Protein AF-A0A293MII8-F1 (afdb_monomer_lite)

pLDDT: mean 80.22, std 20.81, range [30.91, 98.69]

Organism: Ornithodoros erraticus (NCBI:txid265619)

Radius of gyration: 125.98 Å; chains: 1; bounding box: 204×87×366 Å

Secondary structure (DSSP, 8-state):
---------------PPP--PPPPPP-S-----------------------HHHHHHHHHHHTTTSSS-HHHHHHHHHHHHHHHHHHHHHHHHHHHHHHHHHHHHHHHHHHHHHHHHHHHHHHHHHHHHHHHHHHHHHHHHHHHHHHHHHHHHHHHHHHHHHHHHHHHHHHHHHHHHHHHHHHHHHHHHHHHHHHHHHHHHHHHHHHHHHHHHHHHHHHHHHHHHHHHHHHHHHHHHHHHHHHHHHHHHHHHHHHHHHHHHHHHHHHHHHHHHHHHHHHHHHHHHHHHHHHHHHHHHHHHHHHHHHHHHHHHHHHHHHHHHHHHHHHHHHHIIIIIHHHHHHHHHHHHHHHHTTS--

Sequence (357 aa):
MASEPHADPTGAPTGVPAGRPPLRTAGDALLENTFYPLQKGTYITPNYNLSAHSKRLVRQAQDPILSSSPATVHLIYESRIEELEEELEAERQARAKAEKQRADLAREIEELSERLEESGGATSAQELAKLRRDLEESNLHHEQALSLLRKKHNDTVAELSDQLDQLNKHKAKVDKERATAVAEVSDLQSLLDHANKSQANADKQCKQLEVQLADTQFKLDEANRTLNDFDAGKKKLAVENGELQRQLEEAESQVAQLNKIMASLATQLEEAKRVADEEARERAALLGKYRNLEHDLDNLRESVEEEQEAKADFQRQLSKANAEATLWRTKYESECLARLEELEEAKRKLHAKLQEA

Foldseek 3Di:
DDDDDDDDDDDDDDDDDDDDDDDDDDDDDDDDDDDDDDDDDDDDDDDDDDDPVNVVVVVVVCVVVVPDDPVVVVVVVVVVVVVVVVVVVVVVVVVVVVVVVVVVVVVVVVVVVVVVCVVVVVVVVVVVVVVVVVVVVVVVVVVVVVVVVVVVVVVVVVVVVVVVVVVVVVVVVVVVVVVVVVVVVVVVVVVVVVVVVVVVVVVVVVVVVVVVVVVVVVVVVVVVVVVVVVVVVVVVVVVVVVVVVVVVVVVVVVVVVVVVVVVVVVVVVVVVVVVVVVVVVVVVVVVVVVVVVVVVVVVVVVVVVVVVVVVVVVVVVVVVVVVVVVVVVVCCVPVVVVVVVVVVVVVVVVVVVVVVD

InterPro domains:
  IPR002928 Myosin tail [PF01576] (78-355)

Structure (mmCIF, N/CA/C/O backbone):
data_AF-A0A293MII8-F1
#
_entry.id   AF-A0A293MII8-F1
#
loop_
_atom_site.group_PDB
_atom_site.id
_atom_site.type_symbol
_atom_site.label_atom_id
_atom_site.label_alt_id
_atom_site.label_comp_id
_atom_site.label_asym_id
_atom_site.label_entity_id
_atom_site.label_seq_id
_atom_site.pdbx_PDB_ins_code
_atom_site.Cartn_x
_atom_site.Cartn_y
_atom_site.Cartn_z
_atom_site.occupancy
_atom_site.B_iso_or_equiv
_atom_site.auth_seq_id
_atom_site.auth_comp_id
_atom_site.auth_asym_id
_atom_site.auth_atom_id
_atom_site.pdbx_PDB_model_num
ATOM 1 N N . MET A 1 1 ? -52.714 -49.306 44.748 1.00 39.53 1 MET A N 1
ATOM 2 C CA . MET A 1 1 ? -51.845 -50.372 45.293 1.00 39.53 1 MET A CA 1
ATOM 3 C C . MET A 1 1 ? -50.739 -49.668 46.055 1.00 39.53 1 MET A C 1
ATOM 5 O O . MET A 1 1 ? -50.055 -48.880 45.430 1.00 39.53 1 MET A O 1
ATOM 9 N N . ALA A 1 2 ? -50.535 -49.792 47.355 1.00 42.75 2 ALA A N 1
ATOM 10 C CA . ALA A 1 2 ? -51.114 -50.604 48.420 1.00 42.75 2 ALA A CA 1
ATOM 11 C C . ALA A 1 2 ? -50.761 -49.825 49.717 1.00 42.75 2 ALA A C 1
ATOM 13 O O . ALA A 1 2 ? -49.652 -49.314 49.816 1.00 42.75 2 ALA A O 1
ATOM 14 N N . SER A 1 3 ? -51.742 -49.460 50.541 1.00 41.97 3 SER A N 1
ATOM 15 C CA . SER A 1 3 ? -52.059 -50.135 51.815 1.00 41.97 3 SER A CA 1
ATOM 16 C C . SER A 1 3 ? -51.386 -49.488 53.040 1.00 41.97 3 SER A C 1
ATOM 18 O O . SER A 1 3 ? -50.220 -49.717 53.331 1.00 41.97 3 SER A O 1
ATOM 20 N N . GLU A 1 4 ? -52.190 -48.698 53.754 1.00 41.19 4 GLU A N 1
ATOM 21 C CA . GLU A 1 4 ? -52.242 -48.554 55.226 1.00 41.19 4 GLU A CA 1
ATOM 22 C C . GLU A 1 4 ? -52.379 -49.925 55.954 1.00 41.19 4 GLU A C 1
ATOM 24 O O . GLU A 1 4 ? -52.622 -50.918 55.255 1.00 41.19 4 GLU A O 1
ATOM 29 N N . PRO A 1 5 ? -52.446 -50.041 57.311 1.00 64.06 5 PRO A N 1
ATOM 30 C CA . PRO A 1 5 ? -52.010 -49.202 58.459 1.00 64.06 5 PRO A CA 1
ATOM 31 C C . PRO A 1 5 ? -51.418 -50.065 59.637 1.00 64.06 5 PRO A C 1
ATOM 33 O O . PRO A 1 5 ? -50.984 -51.187 59.405 1.00 64.06 5 PRO A O 1
ATOM 36 N N . HIS A 1 6 ? -51.494 -49.562 60.891 1.00 39.28 6 HIS A N 1
ATOM 37 C CA . HIS A 1 6 ? -51.186 -50.135 62.237 1.00 39.28 6 HIS A CA 1
ATOM 38 C C . HIS A 1 6 ? -49.782 -49.831 62.813 1.00 39.28 6 HIS A C 1
ATOM 40 O O . HIS A 1 6 ? -48.791 -49.988 62.119 1.00 39.28 6 HIS A O 1
ATOM 46 N N . ALA A 1 7 ? -49.589 -49.406 64.073 1.00 38.88 7 ALA A N 1
ATOM 47 C CA . ALA A 1 7 ? -50.437 -49.403 65.271 1.00 38.88 7 ALA A CA 1
ATOM 48 C C . ALA A 1 7 ? -50.014 -48.307 66.290 1.00 38.88 7 ALA A C 1
ATOM 50 O O . ALA A 1 7 ? -48.843 -47.948 66.375 1.00 38.88 7 ALA A O 1
ATOM 51 N N . ASP A 1 8 ? -50.993 -47.834 67.066 1.00 43.91 8 ASP A N 1
ATOM 52 C CA . ASP A 1 8 ? -50.898 -47.141 68.375 1.00 43.91 8 ASP A CA 1
ATOM 53 C C . ASP A 1 8 ? -50.535 -48.169 69.492 1.00 43.91 8 ASP A C 1
ATOM 55 O O . ASP A 1 8 ? -50.506 -49.363 69.174 1.00 43.91 8 ASP A O 1
ATOM 59 N N . PRO A 1 9 ? -50.436 -47.863 70.812 1.00 58.56 9 PRO A N 1
ATOM 60 C CA . PRO A 1 9 ? -50.243 -46.608 71.561 1.00 58.56 9 PRO A CA 1
ATOM 61 C C . PRO A 1 9 ? -49.199 -46.777 72.714 1.00 58.56 9 PRO A C 1
ATOM 63 O O . PRO A 1 9 ? -48.515 -47.793 72.805 1.00 58.56 9 PRO A O 1
ATOM 66 N N . THR A 1 10 ? -49.155 -45.824 73.659 1.00 39.22 10 THR A N 1
ATOM 67 C CA . THR A 1 10 ? -48.740 -45.904 75.092 1.00 39.22 10 THR A CA 1
ATOM 68 C C . THR A 1 10 ? -47.585 -44.987 75.517 1.00 39.22 10 THR A C 1
ATOM 70 O O . THR A 1 10 ? -46.465 -45.059 75.030 1.00 39.22 10 THR A O 1
ATOM 73 N N . GLY A 1 11 ? -47.877 -44.130 76.500 1.00 38.06 11 GLY A N 1
ATOM 74 C CA . GLY A 1 11 ? -46.910 -43.255 77.163 1.00 38.06 11 GLY A CA 1
ATOM 75 C C . GLY A 1 11 ? -47.612 -42.247 78.069 1.00 38.06 11 GLY A C 1
ATOM 76 O O . GLY A 1 11 ? -47.799 -41.096 77.696 1.00 38.06 11 GLY A O 1
ATOM 77 N N . ALA A 1 12 ? -48.078 -42.724 79.223 1.00 45.62 12 ALA A N 1
ATOM 78 C CA . ALA A 1 12 ? -48.838 -41.971 80.216 1.00 45.62 12 ALA A CA 1
ATOM 79 C C . ALA A 1 12 ? -48.069 -40.765 80.812 1.00 45.62 12 ALA A C 1
ATOM 81 O O . ALA A 1 12 ? -46.838 -40.781 80.861 1.00 45.62 12 ALA A O 1
ATOM 82 N N . PRO A 1 13 ? -48.789 -39.752 81.335 1.00 51.28 13 PRO A N 1
ATOM 83 C CA . PRO A 1 13 ? -48.214 -38.588 82.000 1.00 51.28 13 PRO A CA 1
ATOM 84 C C . PRO A 1 13 ? -48.068 -38.828 83.513 1.00 51.28 13 PRO A C 1
ATOM 86 O O . PRO A 1 13 ? -48.990 -39.318 84.163 1.00 51.28 13 PRO A O 1
ATOM 89 N N . THR A 1 14 ? -46.946 -38.422 84.112 1.00 45.28 14 THR A N 1
ATOM 90 C CA . THR A 1 14 ? -46.795 -38.354 85.579 1.00 45.28 14 THR A CA 1
ATOM 91 C C . THR A 1 14 ? -46.004 -37.114 85.979 1.00 45.28 14 THR A C 1
ATOM 93 O O . THR A 1 14 ? -44.821 -37.002 85.671 1.00 45.28 14 THR A O 1
ATOM 96 N N . GLY A 1 15 ? -46.658 -36.191 86.685 1.00 40.84 15 GLY A N 1
ATOM 97 C CA . GLY A 1 15 ? -46.050 -34.971 87.216 1.00 40.84 15 GLY A CA 1
ATOM 98 C C . GLY A 1 15 ? -47.036 -34.203 88.094 1.00 40.84 15 GLY A C 1
ATOM 99 O O . GLY A 1 15 ? -47.774 -33.349 87.621 1.00 40.84 15 GLY A O 1
ATOM 100 N N . VAL A 1 16 ? -47.072 -34.583 89.367 1.00 51.94 16 VAL A N 1
ATOM 101 C CA . VAL A 1 16 ? -47.916 -34.085 90.465 1.00 51.94 16 VAL A CA 1
ATOM 102 C C . VAL A 1 16 ? -47.703 -32.583 90.739 1.00 51.94 16 VAL A C 1
ATOM 104 O O . VAL A 1 16 ? -46.548 -32.173 90.853 1.00 51.94 16 VAL A O 1
ATOM 107 N N . PRO A 1 17 ? -48.755 -31.770 90.977 1.00 46.28 17 PRO A N 1
ATOM 108 C CA . PRO A 1 17 ? -48.631 -30.534 91.738 1.00 46.28 17 PRO A CA 1
ATOM 109 C C . PRO A 1 17 ? -48.974 -30.768 93.218 1.00 46.28 17 PRO A C 1
ATOM 111 O O . PRO A 1 17 ? -49.930 -31.458 93.575 1.00 46.28 17 PRO A O 1
ATOM 114 N N . ALA A 1 18 ? -48.154 -30.180 94.082 1.00 44.97 18 ALA A N 1
ATOM 115 C CA . ALA A 1 18 ? -48.237 -30.267 95.529 1.00 44.97 18 ALA A CA 1
ATOM 116 C C . ALA A 1 18 ? -49.416 -29.464 96.120 1.00 44.97 18 ALA A C 1
ATOM 118 O O . ALA A 1 18 ? -49.636 -28.308 95.774 1.00 44.97 18 ALA A O 1
ATOM 119 N N . GLY A 1 19 ? -50.115 -30.096 97.068 1.00 40.00 19 GLY A N 1
ATOM 120 C CA . GLY A 1 19 ? -50.572 -29.521 98.341 1.00 40.00 19 GLY A CA 1
ATOM 121 C C . GLY A 1 19 ? -51.430 -28.249 98.343 1.00 40.00 19 GLY A C 1
ATOM 122 O O . GLY A 1 19 ? -50.911 -27.147 98.492 1.00 40.00 19 GLY A O 1
ATOM 123 N N . ARG A 1 20 ? -52.758 -28.421 98.408 1.00 48.62 20 ARG A N 1
ATOM 124 C CA . ARG A 1 20 ? -53.664 -27.508 99.134 1.00 48.62 20 ARG A CA 1
ATOM 125 C C . ARG A 1 20 ? -54.343 -28.269 100.282 1.00 48.62 20 ARG A C 1
ATOM 127 O O . ARG A 1 20 ? -54.797 -29.387 100.045 1.00 48.62 20 ARG A O 1
ATOM 134 N N . PRO A 1 21 ? -54.447 -27.698 101.496 1.00 53.12 21 PRO A N 1
ATOM 135 C CA . PRO A 1 21 ? -55.249 -28.273 102.572 1.00 53.12 21 PRO A CA 1
ATOM 136 C C . PRO A 1 21 ? -56.749 -27.964 102.376 1.00 53.12 21 PRO A C 1
ATOM 138 O O . PRO A 1 21 ? -57.091 -27.026 101.649 1.00 53.12 21 PRO A O 1
ATOM 141 N N . PRO A 1 22 ? -57.655 -28.754 102.984 1.00 51.25 22 PRO A N 1
ATOM 142 C CA . PRO A 1 22 ? -59.070 -28.733 102.644 1.00 51.25 22 PRO A CA 1
ATOM 143 C C . PRO A 1 22 ? -59.838 -27.624 103.368 1.00 51.25 22 PRO A C 1
ATOM 145 O O . PRO A 1 22 ? -59.615 -27.333 104.543 1.00 51.25 22 PRO A O 1
ATOM 148 N N . LEU A 1 23 ? -60.819 -27.076 102.654 1.00 44.50 23 LEU A N 1
ATOM 149 C CA . LEU A 1 23 ? -61.959 -26.361 103.217 1.00 44.50 23 LEU A CA 1
ATOM 150 C C . LEU A 1 23 ? -62.829 -27.364 103.991 1.00 44.50 23 LEU A C 1
ATOM 152 O O . LEU A 1 23 ? -63.338 -28.320 103.409 1.00 44.50 23 LEU A O 1
ATOM 156 N N . ARG A 1 24 ? -63.016 -27.140 105.295 1.00 42.00 24 ARG A N 1
ATOM 157 C CA . ARG A 1 24 ? -64.147 -27.693 106.051 1.00 42.00 24 ARG A CA 1
ATOM 158 C C . ARG A 1 24 ? -65.266 -26.656 106.044 1.00 42.00 24 ARG A C 1
ATOM 160 O O . ARG A 1 24 ? -65.078 -25.540 106.517 1.00 42.00 24 ARG A O 1
ATOM 167 N N . THR A 1 25 ? -66.410 -27.034 105.491 1.00 40.62 25 THR A N 1
ATOM 168 C CA . THR A 1 25 ? -67.673 -26.300 105.582 1.00 40.62 25 THR A CA 1
ATOM 169 C C . THR A 1 25 ? -68.342 -26.547 106.931 1.00 40.62 25 THR A C 1
ATOM 171 O O . THR A 1 25 ? -68.252 -27.636 107.494 1.00 40.62 25 THR A O 1
ATOM 174 N N . ALA A 1 26 ? -68.997 -25.504 107.434 1.00 42.44 26 ALA A N 1
ATOM 175 C CA . ALA A 1 26 ? -69.793 -25.490 108.650 1.00 42.44 26 ALA A CA 1
ATOM 176 C C . ALA A 1 26 ? -71.100 -26.283 108.488 1.00 42.44 26 ALA A C 1
ATOM 178 O O . ALA A 1 26 ? -71.759 -26.176 107.456 1.00 42.44 26 ALA A O 1
ATOM 179 N N . GLY A 1 27 ? -71.483 -27.018 109.531 1.00 42.19 27 GLY A N 1
ATOM 180 C CA . GLY A 1 27 ? -72.771 -27.702 109.633 1.00 42.19 27 GLY A CA 1
ATOM 181 C C . GLY A 1 27 ? -72.634 -28.997 110.421 1.00 42.19 27 GLY A C 1
ATOM 182 O O . GLY A 1 27 ? -72.269 -30.000 109.827 1.00 42.19 27 GLY A O 1
ATOM 183 N N . ASP A 1 28 ? -72.824 -28.904 111.743 1.00 38.50 28 ASP A N 1
ATOM 184 C CA . ASP A 1 28 ? -73.230 -29.964 112.694 1.00 38.50 28 ASP A CA 1
ATOM 185 C C . ASP A 1 28 ? -72.516 -29.794 114.042 1.00 38.50 28 ASP A C 1
ATOM 187 O O . ASP A 1 28 ? -71.479 -30.402 114.288 1.00 38.50 28 ASP A O 1
ATOM 191 N N . ALA A 1 29 ? -73.058 -28.916 114.896 1.00 39.19 29 ALA A N 1
ATOM 192 C CA . ALA A 1 29 ? -73.034 -29.031 116.365 1.00 39.19 29 ALA A CA 1
ATOM 193 C C . ALA A 1 29 ? -73.655 -27.777 117.013 1.00 39.19 29 ALA A C 1
ATOM 195 O O . ALA A 1 29 ? -73.007 -27.031 117.743 1.00 39.19 29 ALA A O 1
ATOM 196 N N . LEU A 1 30 ? -74.933 -27.530 116.741 1.00 38.50 30 LEU A N 1
ATOM 197 C CA . LEU A 1 30 ? -75.812 -26.837 117.679 1.00 38.50 30 LEU A CA 1
ATOM 198 C C . LEU A 1 30 ? -77.035 -27.733 117.831 1.00 38.50 30 LEU A C 1
ATOM 200 O O . LEU A 1 30 ? -77.699 -27.973 116.827 1.00 38.50 30 LEU A O 1
ATOM 204 N N . LEU A 1 31 ? -77.265 -28.213 119.060 1.00 38.34 31 LEU A N 1
ATOM 205 C CA . LEU A 1 31 ? -78.519 -28.696 119.672 1.00 38.34 31 LEU A CA 1
ATOM 206 C C . LEU A 1 31 ? -78.285 -29.947 120.536 1.00 38.34 31 LEU A C 1
ATOM 208 O O . LEU A 1 31 ? -78.501 -31.064 120.091 1.00 38.34 31 LEU A O 1
ATOM 212 N N . GLU A 1 32 ? -77.923 -29.735 121.801 1.00 37.44 32 GLU A N 1
ATOM 213 C CA . GLU A 1 32 ? -78.430 -30.527 122.934 1.00 37.44 32 GLU A CA 1
ATOM 214 C C . GLU A 1 32 ? -78.330 -29.629 124.184 1.00 37.44 32 GLU A C 1
ATOM 216 O O . GLU A 1 32 ? -77.248 -29.257 124.626 1.00 37.44 32 GLU A O 1
ATOM 221 N N . ASN A 1 33 ? -79.423 -28.947 124.535 1.00 34.72 33 ASN A N 1
ATOM 222 C CA 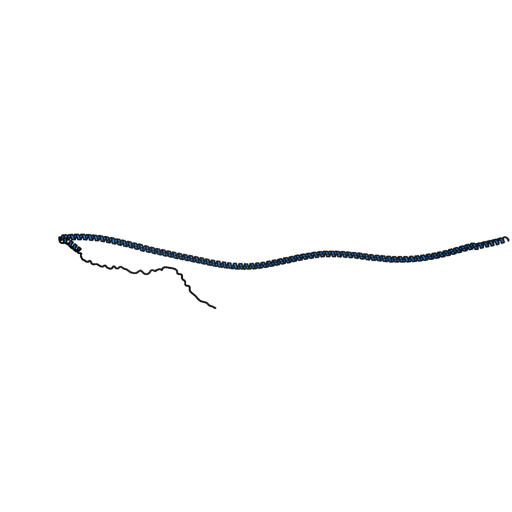. ASN A 1 33 ? -80.348 -29.354 125.601 1.00 34.72 33 ASN A CA 1
ATOM 223 C C . ASN A 1 33 ? -79.669 -29.426 126.986 1.00 34.72 33 ASN A C 1
ATOM 225 O O . ASN A 1 33 ? -78.937 -30.353 127.296 1.00 34.72 33 ASN A O 1
ATOM 229 N N . THR A 1 34 ? -79.779 -28.363 127.790 1.00 33.25 34 THR A N 1
ATOM 230 C CA . THR A 1 34 ? -80.829 -28.123 128.811 1.00 33.25 34 THR A CA 1
ATOM 231 C C . THR A 1 34 ? -80.540 -28.748 130.181 1.00 33.25 34 THR A C 1
ATOM 233 O O . THR A 1 34 ? -80.482 -29.960 130.322 1.00 33.25 34 THR A O 1
ATOM 236 N N . PHE A 1 35 ? -80.584 -27.873 131.192 1.00 30.91 35 PHE A N 1
ATOM 237 C CA . PHE A 1 35 ? -81.174 -28.100 132.518 1.00 30.91 35 PHE A CA 1
ATOM 238 C C . PHE A 1 35 ? -80.401 -28.921 133.570 1.00 30.91 35 PHE A C 1
ATOM 240 O O . PHE A 1 35 ? -80.201 -30.126 133.468 1.00 30.91 35 PHE A O 1
ATOM 247 N N . TYR A 1 36 ? -80.095 -28.238 134.679 1.00 40.97 36 TYR A N 1
ATOM 248 C CA . TYR A 1 36 ? -79.826 -28.822 135.995 1.00 40.97 36 TYR A CA 1
ATOM 249 C C . TYR A 1 36 ? -80.985 -29.715 136.476 1.00 40.97 36 TYR A C 1
ATOM 251 O O . TYR A 1 36 ? -82.149 -29.344 136.308 1.00 40.97 36 TYR A O 1
ATOM 259 N N . PRO A 1 37 ? -80.687 -30.761 137.268 1.00 41.19 37 PRO A N 1
ATOM 260 C CA . PRO A 1 37 ? -81.561 -31.085 138.385 1.00 41.19 37 PRO A CA 1
ATOM 261 C C . PRO A 1 37 ? -80.793 -31.183 139.709 1.00 41.19 37 PRO A C 1
ATOM 263 O O . PRO A 1 37 ? -79.895 -31.999 139.898 1.00 41.19 37 PRO A O 1
ATOM 266 N N . LEU A 1 38 ? -81.232 -30.364 140.665 1.00 37.84 38 LEU A N 1
ATOM 267 C CA . LEU A 1 38 ? -81.063 -30.589 142.097 1.00 37.84 38 LEU A CA 1
ATOM 268 C C . LEU A 1 38 ? -81.638 -31.966 142.474 1.00 37.84 38 LEU A C 1
ATOM 270 O O . LEU A 1 38 ? -82.827 -32.212 142.262 1.00 37.84 38 LEU A O 1
ATOM 274 N N . GLN A 1 39 ? -80.848 -32.826 143.122 1.00 34.22 39 GLN A N 1
ATOM 275 C CA . GLN A 1 39 ? -81.383 -33.942 143.908 1.00 34.22 39 GLN A CA 1
ATOM 276 C C . GLN A 1 39 ? -80.995 -33.825 145.388 1.00 34.22 39 GLN A C 1
ATOM 278 O O . GLN A 1 39 ? -79.862 -34.052 145.789 1.00 34.22 39 GLN A O 1
ATOM 283 N N . LYS A 1 40 ? -82.019 -33.418 146.151 1.00 35.53 40 LYS A N 1
ATOM 284 C CA . LYS A 1 40 ? -82.474 -33.870 147.478 1.00 35.53 40 LYS A CA 1
ATOM 285 C C . LYS A 1 40 ? -81.433 -34.408 148.468 1.00 35.53 40 LYS A C 1
ATOM 287 O O . LYS A 1 40 ? -80.843 -35.464 148.282 1.00 35.53 40 LYS A O 1
ATOM 292 N N . GLY A 1 41 ? -81.360 -33.716 149.604 1.00 35.44 41 GLY A N 1
ATOM 293 C CA . GLY A 1 41 ? -80.570 -34.100 150.761 1.00 35.44 41 GLY A CA 1
ATOM 294 C C . GLY A 1 41 ? -81.042 -35.363 151.481 1.00 35.44 41 GLY A C 1
ATOM 295 O O . GLY A 1 41 ? -82.223 -35.708 151.522 1.00 35.44 41 GLY A O 1
ATOM 296 N N . THR A 1 42 ? -80.074 -36.000 152.125 1.00 37.28 42 THR A N 1
ATOM 297 C CA . THR A 1 42 ? -80.255 -36.955 153.213 1.00 37.28 42 THR A CA 1
ATOM 298 C C . THR A 1 42 ? -80.320 -36.202 154.537 1.00 37.28 42 THR A C 1
ATOM 300 O O . THR A 1 42 ? -79.323 -35.670 155.019 1.00 37.28 42 THR A O 1
ATOM 303 N N . TYR A 1 43 ? -81.513 -36.181 155.128 1.00 34.28 43 TYR A N 1
ATOM 304 C CA . TYR A 1 43 ? -81.711 -35.918 156.547 1.00 34.28 43 TYR A CA 1
ATOM 305 C C . TYR A 1 43 ? -80.974 -36.993 157.357 1.00 34.28 43 TYR A C 1
ATOM 307 O O . TYR A 1 43 ? -81.292 -38.174 157.239 1.00 34.28 43 TYR A O 1
ATOM 315 N N . ILE A 1 44 ? -80.025 -36.592 158.204 1.00 40.62 44 ILE A N 1
ATOM 316 C CA . ILE A 1 44 ? -79.595 -37.409 159.342 1.00 40.62 44 ILE A CA 1
ATOM 317 C C . ILE A 1 44 ? -80.305 -36.847 160.574 1.00 40.62 44 ILE A C 1
ATOM 319 O O . ILE A 1 44 ? -80.116 -35.697 160.962 1.00 40.62 44 ILE A O 1
ATOM 323 N N . THR A 1 45 ? -81.178 -37.672 161.142 1.00 41.22 45 THR A N 1
ATOM 324 C CA . THR A 1 45 ? -81.918 -37.461 162.391 1.00 41.22 45 THR A CA 1
ATOM 325 C C . THR A 1 45 ? -80.983 -37.305 163.604 1.00 41.22 45 THR A C 1
ATOM 327 O O . THR A 1 45 ? -79.970 -38.007 163.667 1.00 41.22 45 THR A O 1
ATOM 330 N N . PRO A 1 46 ? -81.323 -36.476 164.611 1.00 44.75 46 PRO A N 1
ATOM 331 C CA . PRO A 1 46 ? -80.535 -36.344 165.835 1.00 44.75 46 PRO A CA 1
ATOM 332 C C . PRO A 1 46 ? -80.724 -37.563 166.749 1.00 44.75 46 PRO A C 1
ATOM 334 O O . PRO A 1 46 ? -81.850 -37.983 167.010 1.00 44.75 46 PRO A O 1
ATOM 337 N N . ASN A 1 47 ? -79.626 -38.117 167.270 1.00 40.28 47 ASN A N 1
ATOM 338 C CA . ASN A 1 47 ? -79.654 -39.201 168.251 1.00 40.28 47 ASN A CA 1
ATOM 339 C C . ASN A 1 47 ? -79.491 -38.619 169.669 1.00 40.28 47 ASN A C 1
ATOM 341 O O . ASN A 1 47 ? -78.422 -38.124 170.028 1.00 40.28 47 ASN A O 1
ATOM 345 N N . TYR A 1 48 ? -80.558 -38.659 170.470 1.00 48.44 48 TYR A N 1
ATOM 346 C CA . TYR A 1 48 ? -80.575 -38.208 171.864 1.00 48.44 48 TYR A CA 1
ATOM 347 C C . TYR A 1 48 ? -79.987 -39.283 172.786 1.00 48.44 48 TYR A C 1
ATOM 349 O O . TYR A 1 48 ? -80.711 -40.088 173.362 1.00 48.44 48 TYR A O 1
ATOM 357 N N . ASN A 1 49 ? -78.672 -39.267 172.984 1.00 51.78 49 ASN A N 1
ATOM 358 C CA . ASN A 1 49 ? -78.040 -39.935 174.121 1.00 51.78 49 ASN A CA 1
ATOM 359 C C . ASN A 1 49 ? -77.197 -38.910 174.884 1.00 51.78 49 ASN A C 1
ATOM 361 O O . ASN A 1 49 ? -76.079 -38.592 174.486 1.00 51.78 49 ASN A O 1
ATOM 365 N N . LEU A 1 50 ? -77.735 -38.366 175.985 1.00 57.16 50 LEU A N 1
ATOM 366 C CA . LEU A 1 50 ? -76.966 -37.469 176.850 1.00 57.16 50 LEU A CA 1
ATOM 367 C C . LEU A 1 50 ? -75.790 -38.226 177.488 1.00 57.16 50 LEU A C 1
ATOM 369 O O . LEU A 1 50 ? -75.977 -39.205 178.219 1.00 57.16 50 LEU A O 1
ATOM 373 N N . SER A 1 51 ? -74.585 -37.711 177.235 1.00 62.81 51 SER A N 1
ATOM 374 C CA . SER A 1 51 ? -73.312 -38.147 177.815 1.00 62.81 51 SER A CA 1
ATOM 375 C C . SER A 1 51 ? -73.343 -38.128 179.350 1.00 62.81 51 SER A C 1
ATOM 377 O O . SER A 1 51 ? -74.015 -37.300 179.970 1.00 62.81 51 SER A O 1
ATOM 379 N N . ALA A 1 52 ? -72.569 -39.012 179.989 1.00 61.22 52 ALA A N 1
ATOM 380 C CA . ALA A 1 52 ? -72.392 -39.032 181.444 1.00 61.22 52 ALA A CA 1
ATOM 381 C C . ALA A 1 52 ? -71.916 -37.675 182.008 1.00 61.22 52 ALA A C 1
ATOM 383 O O . ALA A 1 52 ? -72.239 -37.347 183.149 1.00 61.22 52 ALA A O 1
ATOM 384 N N . HIS A 1 53 ? -71.214 -36.863 181.205 1.00 60.97 53 HIS A N 1
ATOM 385 C CA . HIS A 1 53 ? -70.828 -35.497 181.569 1.00 60.97 53 HIS A CA 1
ATOM 386 C C . HIS A 1 53 ? -72.032 -34.544 181.579 1.00 60.97 53 HIS A C 1
ATOM 388 O O . HIS A 1 53 ? -72.229 -33.811 182.544 1.00 60.97 53 HIS A O 1
ATOM 394 N N . SER A 1 54 ? -72.911 -34.638 180.577 1.00 57.31 54 SER A N 1
ATOM 395 C CA . SER A 1 54 ? -74.161 -33.871 180.528 1.00 57.31 54 SER A CA 1
ATOM 396 C C . SER A 1 54 ? -75.120 -34.267 181.660 1.00 57.31 54 SER A C 1
ATOM 398 O O . SER A 1 54 ? -75.751 -33.398 182.249 1.00 57.31 54 SER A O 1
ATOM 400 N N . LYS A 1 55 ? -75.164 -35.548 182.067 1.00 59.34 55 LYS A N 1
ATOM 401 C CA . LYS A 1 55 ? -75.899 -35.984 183.278 1.00 59.34 55 LYS A CA 1
ATOM 402 C C . LYS A 1 55 ? -75.305 -35.415 184.577 1.00 59.34 55 LYS A C 1
ATOM 404 O O . LYS A 1 55 ? -76.037 -35.240 185.549 1.00 59.34 55 LYS A O 1
ATOM 409 N N . ARG A 1 56 ? -73.999 -35.119 184.604 1.00 60.06 56 ARG A N 1
ATOM 410 C CA . ARG A 1 56 ? -73.317 -34.465 185.734 1.00 60.06 56 ARG A CA 1
ATOM 411 C C . ARG A 1 56 ? -73.621 -32.967 185.783 1.00 60.06 56 ARG A C 1
ATOM 413 O O . ARG A 1 56 ? -73.935 -32.475 186.858 1.00 60.06 56 ARG A O 1
ATOM 420 N N . LEU A 1 57 ? -73.624 -32.289 184.632 1.00 60.16 57 LEU A N 1
ATOM 421 C CA . LEU A 1 57 ? -74.035 -30.884 184.526 1.00 60.16 57 LEU A CA 1
ATOM 422 C C . LEU A 1 57 ? -75.494 -30.677 184.957 1.00 60.16 57 LEU A C 1
ATOM 424 O O . LEU A 1 57 ? -75.777 -29.737 185.688 1.00 60.16 57 LEU A O 1
ATOM 428 N N . VAL A 1 58 ? -76.406 -31.582 184.578 1.00 59.69 58 VAL A N 1
ATOM 429 C CA . VAL A 1 58 ? -77.819 -31.497 184.995 1.00 59.69 58 VAL A CA 1
ATOM 430 C C . VAL A 1 58 ? -77.979 -31.682 186.509 1.00 59.69 58 VAL A C 1
ATOM 432 O O . VAL A 1 58 ? -78.760 -30.956 187.110 1.00 59.69 58 VAL A O 1
ATOM 435 N N . ARG A 1 59 ? -77.210 -32.578 187.155 1.00 58.59 59 ARG A N 1
ATOM 436 C CA . ARG A 1 59 ? -77.223 -32.702 188.629 1.00 58.59 59 ARG A CA 1
ATOM 437 C C . ARG A 1 59 ? -76.598 -31.491 189.325 1.00 58.59 59 ARG A C 1
ATOM 439 O O . ARG A 1 59 ? -77.158 -31.005 190.294 1.00 58.59 59 ARG A O 1
ATOM 446 N N . GLN A 1 60 ? -75.486 -30.971 188.807 1.00 56.75 60 GLN A N 1
ATOM 447 C CA . GLN A 1 60 ? -74.797 -29.816 189.390 1.00 56.75 60 GLN A CA 1
ATOM 448 C C . GLN A 1 60 ? -75.588 -28.504 189.219 1.00 56.75 60 GLN A C 1
ATOM 450 O O . GLN A 1 60 ? -75.460 -27.606 190.046 1.00 56.75 60 GLN A O 1
ATOM 455 N N . ALA A 1 61 ? -76.455 -28.417 188.204 1.00 58.41 61 ALA A N 1
ATOM 456 C CA . ALA A 1 61 ? -77.447 -27.350 188.070 1.00 58.41 61 ALA A CA 1
ATOM 457 C C . ALA A 1 61 ? -78.681 -27.537 188.985 1.00 58.41 61 ALA A C 1
ATOM 459 O O . ALA A 1 61 ? -79.405 -26.573 189.210 1.00 58.41 61 ALA A O 1
ATOM 460 N N . GLN A 1 62 ? -78.931 -28.741 189.527 1.00 51.44 62 GLN A N 1
ATOM 461 C CA . GLN A 1 62 ? -80.121 -29.061 190.337 1.00 51.44 62 GLN A CA 1
ATOM 462 C C . GLN A 1 62 ? -79.948 -28.838 191.850 1.00 51.44 62 GLN A C 1
ATOM 464 O O . GLN A 1 62 ? -80.947 -28.655 192.545 1.00 51.44 62 GLN A O 1
ATOM 469 N N . ASP A 1 63 ? -78.717 -28.792 192.366 1.00 51.19 63 ASP A N 1
ATOM 470 C CA . ASP A 1 63 ? -78.475 -28.684 193.814 1.00 51.19 63 ASP A CA 1
ATOM 471 C C . ASP A 1 63 ? -78.825 -27.312 194.447 1.00 51.19 63 ASP A C 1
ATOM 473 O O . ASP A 1 63 ? -79.351 -27.317 195.560 1.00 51.19 63 ASP A O 1
ATOM 477 N N . PRO A 1 64 ? -78.678 -26.134 193.796 1.00 55.69 64 PRO A N 1
ATOM 478 C CA . PRO A 1 64 ? -79.143 -24.865 194.384 1.00 55.69 64 PRO A CA 1
ATOM 479 C C . PRO A 1 64 ? -80.670 -24.680 194.292 1.00 55.69 64 PRO A C 1
ATOM 481 O O . PRO A 1 64 ? -81.246 -23.851 195.001 1.00 55.69 64 PRO A O 1
ATOM 484 N N . ILE A 1 65 ? -81.329 -25.443 193.409 1.00 51.31 65 ILE A N 1
ATOM 485 C CA . ILE A 1 65 ? -82.762 -25.328 193.088 1.00 51.31 65 ILE A CA 1
ATOM 486 C C . ILE A 1 65 ? -83.622 -26.089 194.113 1.00 51.31 65 ILE A C 1
ATOM 488 O O . ILE A 1 65 ? -84.771 -25.725 194.343 1.00 51.31 65 ILE A O 1
ATOM 492 N N . LEU A 1 66 ? -83.070 -27.111 194.778 1.00 53.59 66 LEU A N 1
ATOM 493 C CA . LEU A 1 66 ? -83.802 -27.950 195.737 1.00 53.59 66 LEU A CA 1
ATOM 494 C C . LEU A 1 66 ? -83.759 -27.439 197.192 1.00 53.59 66 LEU A C 1
ATOM 496 O O . LEU A 1 66 ? -84.483 -27.971 198.032 1.00 53.59 66 LEU A O 1
ATOM 500 N N . SER A 1 67 ? -82.962 -26.404 197.499 1.00 50.50 67 SER A N 1
ATOM 501 C CA . SER A 1 67 ? -82.837 -25.839 198.857 1.00 50.50 67 SER A CA 1
ATOM 502 C C . SER A 1 67 ? -83.089 -24.328 198.966 1.00 50.50 67 SER A C 1
ATOM 504 O O . SER A 1 67 ? -82.883 -23.763 200.040 1.00 50.50 67 SER A O 1
ATOM 506 N N . SER A 1 68 ? -83.519 -23.656 197.892 1.00 52.81 68 SER A N 1
ATOM 507 C CA . SER A 1 68 ? -83.844 -22.222 197.894 1.00 52.81 68 SER A CA 1
ATOM 508 C C . SER A 1 68 ? -85.320 -21.975 197.558 1.00 52.81 68 SER A C 1
ATOM 510 O O . SER A 1 68 ? -85.950 -22.728 196.820 1.00 52.81 68 SER A O 1
ATOM 512 N N . SER A 1 69 ? -85.902 -20.949 198.185 1.00 53.16 69 SER A N 1
ATOM 513 C CA . SER A 1 69 ? -87.329 -20.614 198.090 1.00 53.16 69 SER A CA 1
ATOM 514 C C . SER A 1 69 ? -87.741 -20.292 196.639 1.00 53.16 69 SER A C 1
ATOM 516 O O . SER A 1 69 ? -86.949 -19.671 195.926 1.00 53.16 69 SER A O 1
ATOM 518 N N . PRO A 1 70 ? -88.975 -20.628 196.200 1.00 58.62 70 PRO A N 1
ATOM 519 C CA . PRO A 1 70 ? -89.471 -20.425 194.829 1.00 58.62 70 PRO A CA 1
ATOM 520 C C . PRO A 1 70 ? -89.201 -19.045 194.200 1.00 58.62 70 PRO A C 1
ATOM 522 O O . PRO A 1 70 ? -89.060 -18.943 192.985 1.00 58.62 70 PRO A O 1
ATOM 525 N N . ALA A 1 71 ? -89.077 -17.989 195.009 1.00 59.06 71 ALA A N 1
ATOM 526 C CA . ALA A 1 71 ? -88.768 -16.637 194.539 1.00 59.06 71 ALA A CA 1
ATOM 527 C C . ALA A 1 71 ? -87.349 -16.492 193.948 1.00 59.06 71 ALA A C 1
ATOM 529 O O . ALA A 1 71 ? -87.144 -15.724 193.014 1.00 59.06 71 ALA A O 1
ATOM 530 N N . THR A 1 72 ? -86.362 -17.234 194.458 1.00 59.59 72 THR A N 1
ATOM 531 C CA . THR A 1 72 ? -84.964 -17.136 193.998 1.00 59.59 72 THR A CA 1
ATOM 532 C C . THR A 1 72 ? -84.758 -17.852 192.664 1.00 59.59 72 THR A C 1
ATOM 534 O O . THR A 1 72 ? -83.985 -17.400 191.826 1.00 59.59 72 THR A O 1
ATOM 537 N N . VAL A 1 73 ? -85.498 -18.939 192.439 1.00 59.31 73 VAL A N 1
ATOM 538 C CA . VAL A 1 73 ? -85.477 -19.693 191.180 1.00 59.31 73 VAL A CA 1
ATOM 539 C C . VAL A 1 73 ? -86.076 -18.862 190.039 1.00 59.31 73 VAL A C 1
ATOM 541 O O . VAL A 1 73 ? -85.524 -18.859 188.943 1.00 59.31 73 VAL A O 1
ATOM 544 N N . HIS A 1 74 ? -87.143 -18.099 190.301 1.00 63.06 74 HIS A N 1
ATOM 545 C CA . HIS A 1 74 ? -87.760 -17.211 189.308 1.00 63.06 74 HIS A CA 1
ATOM 546 C C . HIS A 1 74 ? -86.795 -16.122 188.816 1.00 63.06 74 HIS A C 1
ATOM 548 O O . HIS A 1 74 ? -86.651 -15.936 187.614 1.00 63.06 74 HIS A O 1
ATOM 554 N N . LEU A 1 75 ? -86.057 -15.484 189.732 1.00 63.50 75 LEU A N 1
ATOM 555 C CA . LEU A 1 75 ? -85.140 -14.389 189.398 1.00 63.50 75 LEU A CA 1
ATOM 556 C C . LEU A 1 75 ? -83.960 -14.842 188.518 1.00 63.50 75 LEU A C 1
ATOM 558 O O . LEU A 1 75 ? -83.513 -14.109 187.640 1.00 63.50 75 LEU A O 1
ATOM 562 N N . ILE A 1 76 ? -83.461 -16.064 188.738 1.00 63.34 76 ILE A N 1
ATOM 563 C CA . ILE A 1 76 ? -82.378 -16.645 187.927 1.00 63.34 76 ILE A CA 1
ATOM 564 C C . ILE A 1 76 ? -82.884 -16.977 186.517 1.00 63.34 76 ILE A C 1
ATOM 566 O O . ILE A 1 76 ? -82.155 -16.791 185.544 1.00 63.34 76 ILE A O 1
ATOM 570 N N . TYR A 1 77 ? -84.131 -17.443 186.391 1.00 64.12 77 TYR A N 1
ATOM 571 C CA . TYR A 1 77 ? -84.731 -17.689 185.081 1.00 64.12 77 TYR A CA 1
ATOM 572 C C . TYR A 1 77 ? -85.096 -16.393 184.345 1.00 64.12 77 TYR A C 1
ATOM 574 O O . TYR A 1 77 ? -84.870 -16.335 183.143 1.00 64.12 77 TYR A O 1
ATOM 582 N N . GLU A 1 78 ? -85.571 -15.348 185.030 1.00 62.50 78 GLU A N 1
ATOM 583 C CA . GLU A 1 78 ? -85.826 -14.032 184.416 1.00 62.50 78 GLU A CA 1
ATOM 584 C C . GLU A 1 78 ? -84.541 -13.384 183.890 1.00 62.50 78 GLU A C 1
ATOM 586 O O . GLU A 1 78 ? -84.490 -13.014 182.720 1.00 62.50 78 GLU A O 1
ATOM 591 N N . SER A 1 79 ? -83.467 -13.358 184.688 1.00 64.12 79 SER A N 1
ATOM 592 C CA . SER A 1 79 ? -82.159 -12.849 184.243 1.00 64.12 79 SER A CA 1
ATOM 593 C C . SER A 1 79 ? -81.613 -13.616 183.035 1.00 64.12 79 SER A C 1
ATOM 595 O O . SER A 1 79 ? -81.000 -13.022 182.149 1.00 64.12 79 SER A O 1
ATOM 597 N N . ARG A 1 80 ? -81.842 -14.933 182.969 1.00 59.56 80 ARG A N 1
ATOM 598 C CA . ARG A 1 80 ? -81.370 -15.746 181.845 1.00 59.56 80 ARG A CA 1
ATOM 599 C C . ARG A 1 80 ? -82.213 -15.575 180.579 1.00 59.56 80 ARG A C 1
ATOM 601 O O . ARG A 1 80 ? -81.702 -15.819 179.489 1.00 59.56 80 ARG A O 1
ATOM 608 N N . ILE A 1 81 ? -83.483 -15.194 180.713 1.00 65.50 81 ILE A N 1
ATOM 609 C CA . ILE A 1 81 ? -84.364 -14.886 179.580 1.00 65.50 81 ILE A CA 1
ATOM 610 C C . ILE A 1 81 ? -83.990 -13.525 178.983 1.00 65.50 81 ILE A C 1
ATOM 612 O O . ILE A 1 81 ? -83.817 -13.459 177.771 1.00 65.50 81 ILE A O 1
ATOM 616 N N . GLU A 1 82 ? -83.762 -12.494 179.805 1.00 65.69 82 GLU A N 1
ATOM 617 C CA . GLU A 1 82 ? -83.333 -11.170 179.318 1.00 65.69 82 GLU A CA 1
ATOM 618 C C . GLU A 1 82 ? -81.998 -11.226 178.554 1.00 65.69 82 GLU A C 1
ATOM 620 O O . GLU A 1 82 ? -81.900 -10.675 177.459 1.00 65.69 82 GLU A O 1
ATOM 625 N N . GLU A 1 83 ? -80.993 -11.961 179.053 1.00 65.25 83 GLU A N 1
ATOM 626 C CA . GLU A 1 83 ? -79.716 -12.134 178.333 1.00 65.25 83 GLU A CA 1
ATOM 627 C C . GLU A 1 83 ? -79.898 -12.800 176.955 1.00 65.25 83 GLU A C 1
ATOM 629 O O . GLU A 1 83 ? -79.257 -12.413 175.977 1.00 65.25 83 GLU A O 1
ATOM 634 N N . LEU A 1 84 ? -80.777 -13.804 176.855 1.00 60.19 84 LEU A N 1
ATOM 635 C CA . LEU A 1 84 ? -81.035 -14.507 175.594 1.00 60.19 84 LEU A CA 1
ATOM 636 C C . LEU A 1 84 ? -81.872 -13.671 174.613 1.00 60.19 84 LEU A C 1
ATOM 638 O O . LEU A 1 84 ? -81.753 -13.860 173.400 1.00 60.19 84 LEU A O 1
ATOM 642 N N . GLU A 1 85 ? -82.705 -12.755 175.109 1.00 68.00 85 GLU A N 1
ATOM 643 C CA . GLU A 1 85 ? -83.454 -11.810 174.276 1.00 68.00 85 GLU A CA 1
ATOM 644 C C . GLU A 1 85 ? -82.538 -10.720 173.693 1.00 68.00 85 GLU A C 1
ATOM 646 O O . GLU A 1 85 ? -82.642 -10.424 172.499 1.00 68.00 85 GLU A O 1
ATOM 651 N N . GLU A 1 86 ? -81.576 -10.199 174.465 1.00 66.12 86 GLU A N 1
ATOM 652 C CA . GLU A 1 86 ? -80.572 -9.252 173.951 1.00 66.12 86 GLU A CA 1
ATOM 653 C C . GLU A 1 86 ? -79.643 -9.881 172.894 1.00 66.12 86 GLU A C 1
ATOM 655 O O . GLU A 1 86 ? -79.383 -9.264 171.855 1.00 66.12 86 GLU A O 1
ATOM 660 N N . GLU A 1 87 ? -79.182 -11.122 173.093 1.00 60.53 87 GLU A N 1
ATOM 661 C CA . GLU A 1 87 ? -78.339 -11.820 172.107 1.00 60.53 87 GLU A CA 1
ATOM 662 C C . GLU A 1 87 ? -79.088 -12.097 170.785 1.00 60.53 87 GLU A C 1
ATOM 664 O O . GLU A 1 87 ? -78.510 -11.976 169.699 1.00 60.53 87 GLU A O 1
ATOM 669 N N . LEU A 1 88 ? -80.390 -12.404 170.841 1.00 64.19 88 LEU A N 1
ATOM 670 C CA . LEU A 1 88 ? -81.216 -12.633 169.649 1.00 64.19 88 LEU A CA 1
ATOM 671 C C . LEU A 1 88 ? -81.430 -11.348 168.829 1.00 64.19 88 LEU A C 1
ATOM 673 O O . LEU A 1 88 ? -81.434 -11.388 167.591 1.00 64.19 88 LEU A O 1
ATOM 677 N N . GLU A 1 89 ? -81.608 -10.212 169.503 1.00 68.31 89 GLU A N 1
ATOM 678 C CA . GLU A 1 89 ? -81.827 -8.920 168.850 1.00 68.31 89 GLU A CA 1
ATOM 679 C C . GLU A 1 89 ? -80.540 -8.419 168.160 1.00 68.31 89 GLU A C 1
ATOM 681 O O . GLU A 1 89 ? -80.587 -7.907 167.033 1.00 68.31 89 GLU A O 1
ATOM 686 N N . ALA A 1 90 ? -79.373 -8.660 168.771 1.00 69.19 90 ALA A N 1
ATOM 687 C CA . ALA A 1 90 ? -78.068 -8.366 168.175 1.00 69.19 90 ALA A CA 1
ATOM 688 C C . ALA A 1 90 ? -77.804 -9.192 166.897 1.00 69.19 90 ALA A C 1
ATOM 690 O O . ALA A 1 90 ? -77.385 -8.644 165.869 1.00 69.19 90 ALA A O 1
ATOM 691 N N . GLU A 1 91 ? -78.122 -10.490 166.915 1.00 65.69 91 GLU A N 1
ATOM 692 C CA . GLU A 1 91 ? -77.948 -11.391 165.766 1.00 65.69 91 GLU A CA 1
ATOM 693 C C . GLU A 1 91 ? -78.864 -10.999 164.586 1.00 65.69 91 GLU A C 1
ATOM 695 O O . GLU A 1 91 ? -78.456 -11.020 163.416 1.00 65.69 91 GLU A O 1
ATOM 700 N N . ARG A 1 92 ? -80.099 -10.552 164.869 1.00 74.56 92 ARG A N 1
ATOM 701 C CA . ARG A 1 92 ? -81.024 -10.032 163.843 1.00 74.56 92 ARG A CA 1
ATOM 702 C C . ARG A 1 92 ? -80.477 -8.790 163.140 1.00 74.56 92 ARG A C 1
ATOM 704 O O . ARG A 1 92 ? -80.555 -8.707 161.910 1.00 74.56 92 ARG A O 1
ATOM 711 N N . GLN A 1 93 ? -79.899 -7.845 163.883 1.00 71.69 93 GLN A N 1
ATOM 712 C CA . GLN A 1 93 ? -79.312 -6.638 163.291 1.00 71.69 93 GLN A CA 1
ATOM 713 C C . GLN A 1 93 ? -78.069 -6.943 162.440 1.00 71.69 93 GLN A C 1
ATOM 715 O O . GLN A 1 93 ? -77.897 -6.345 161.371 1.00 71.69 93 GLN A O 1
ATOM 720 N N . ALA A 1 94 ? -77.222 -7.886 162.865 1.00 72.12 94 ALA A N 1
ATOM 721 C CA . ALA A 1 94 ? -76.052 -8.311 162.094 1.00 72.12 94 ALA A CA 1
ATOM 722 C C . ALA A 1 94 ? -76.456 -8.969 160.762 1.00 72.12 94 ALA A C 1
ATOM 724 O O . ALA A 1 94 ? -75.915 -8.630 159.702 1.00 72.12 94 ALA A O 1
ATOM 725 N N . ARG A 1 95 ? -77.477 -9.835 160.786 1.00 69.25 95 ARG A N 1
ATOM 726 C CA . ARG A 1 95 ? -77.991 -10.516 159.589 1.00 69.25 95 ARG A CA 1
ATOM 727 C C . ARG A 1 95 ? -78.604 -9.552 158.571 1.00 69.25 95 ARG A C 1
ATOM 729 O O . ARG A 1 95 ? -78.344 -9.691 157.377 1.00 69.25 95 ARG A O 1
ATOM 736 N N . ALA A 1 96 ? -79.353 -8.546 159.025 1.00 75.56 96 ALA A N 1
ATOM 737 C CA . ALA A 1 96 ? -79.933 -7.534 158.140 1.00 75.56 96 ALA A CA 1
ATOM 738 C C . ALA A 1 96 ? -78.859 -6.706 157.402 1.00 75.56 96 ALA A C 1
ATOM 740 O O . ALA A 1 96 ? -79.014 -6.394 156.219 1.00 75.56 96 ALA A O 1
ATOM 741 N N . LYS A 1 97 ? -77.736 -6.383 158.063 1.00 74.31 97 LYS A N 1
ATOM 742 C CA . LYS A 1 97 ? -76.605 -5.688 157.417 1.00 74.31 97 LYS A CA 1
ATOM 743 C C . LYS A 1 97 ? -75.904 -6.560 156.374 1.00 74.31 97 LYS A C 1
ATOM 745 O O . LYS A 1 97 ? -75.596 -6.062 155.292 1.00 74.31 97 LYS A O 1
ATOM 750 N N . ALA A 1 98 ? -75.696 -7.843 156.673 1.00 71.12 98 ALA A N 1
ATOM 751 C CA . ALA A 1 98 ? -75.087 -8.786 155.737 1.00 71.12 98 ALA A CA 1
ATOM 752 C C . ALA A 1 98 ? -75.965 -9.019 154.493 1.00 71.12 98 ALA A C 1
ATOM 754 O O . ALA A 1 98 ? -75.450 -9.060 153.376 1.00 71.12 98 ALA A O 1
ATOM 755 N N . GLU A 1 99 ? -77.292 -9.111 154.652 1.00 74.19 99 GLU A N 1
ATOM 756 C CA . GLU A 1 99 ? -78.203 -9.225 153.504 1.00 74.19 99 GLU A CA 1
ATOM 757 C C . GLU A 1 99 ? -78.200 -7.975 152.623 1.00 74.19 99 GLU A C 1
ATOM 759 O O . GLU A 1 99 ? -78.207 -8.105 151.398 1.00 74.19 99 GLU A O 1
ATOM 764 N N . LYS A 1 100 ? -78.119 -6.777 153.213 1.00 76.62 100 LYS A N 1
ATOM 765 C CA . LYS A 1 100 ? -78.032 -5.533 152.442 1.00 76.62 100 LYS A CA 1
ATOM 766 C C . LYS A 1 100 ? -76.739 -5.453 151.624 1.00 76.62 100 LYS A C 1
ATOM 768 O O . LYS A 1 100 ? -76.802 -5.214 150.425 1.00 76.62 100 LYS A O 1
ATOM 773 N N . GLN A 1 101 ? -75.587 -5.747 152.235 1.00 74.56 101 GLN A N 1
ATOM 774 C CA . GLN A 1 101 ? -74.305 -5.792 151.514 1.00 74.56 101 GLN A CA 1
ATOM 775 C C . GLN A 1 101 ? -74.300 -6.842 150.400 1.00 74.56 101 GLN A C 1
ATOM 777 O O . GLN A 1 101 ? -73.762 -6.603 149.323 1.00 74.56 101 GLN A O 1
ATOM 782 N N . ARG A 1 102 ? -74.936 -7.995 150.629 1.00 79.94 102 ARG A N 1
ATOM 783 C CA . ARG A 1 102 ? -75.077 -9.029 149.603 1.00 79.94 102 ARG A CA 1
ATOM 784 C C . ARG A 1 102 ? -75.964 -8.574 148.437 1.00 79.94 102 ARG A C 1
ATOM 786 O O . ARG A 1 102 ? -75.664 -8.922 147.300 1.00 79.94 102 ARG A O 1
ATOM 793 N N . ALA A 1 103 ? -77.029 -7.816 148.699 1.00 78.06 103 ALA A N 1
ATOM 794 C CA . ALA A 1 103 ? -77.890 -7.261 147.654 1.00 78.06 103 ALA A CA 1
ATOM 795 C C . ALA A 1 103 ? -77.192 -6.155 146.842 1.00 78.06 103 ALA A C 1
ATOM 797 O O . ALA A 1 103 ? -77.333 -6.122 145.622 1.00 78.06 103 ALA A O 1
ATOM 798 N N . ASP A 1 104 ? -76.409 -5.296 147.500 1.00 77.62 104 ASP A N 1
ATOM 799 C CA . ASP A 1 104 ? -75.653 -4.232 146.831 1.00 77.62 104 ASP A CA 1
ATOM 800 C C . ASP A 1 104 ? -74.550 -4.820 145.927 1.00 77.62 104 ASP A C 1
ATOM 802 O O . ASP A 1 104 ? -74.462 -4.457 144.755 1.00 77.62 104 ASP A O 1
ATOM 806 N N . LEU A 1 105 ? -73.795 -5.820 146.408 1.00 76.56 105 LEU A N 1
ATOM 807 C CA . LEU A 1 105 ? -72.793 -6.532 145.597 1.00 76.56 105 LEU A CA 1
ATOM 808 C C . LEU A 1 105 ? -73.413 -7.310 144.426 1.00 76.56 105 LEU A C 1
ATOM 810 O O . LEU A 1 105 ? -72.804 -7.408 143.365 1.00 76.56 105 LEU A O 1
ATOM 814 N N . ALA A 1 106 ? -74.616 -7.867 144.597 1.00 75.62 106 ALA A N 1
ATOM 815 C CA . ALA A 1 106 ? -75.312 -8.551 143.509 1.00 75.62 106 ALA A CA 1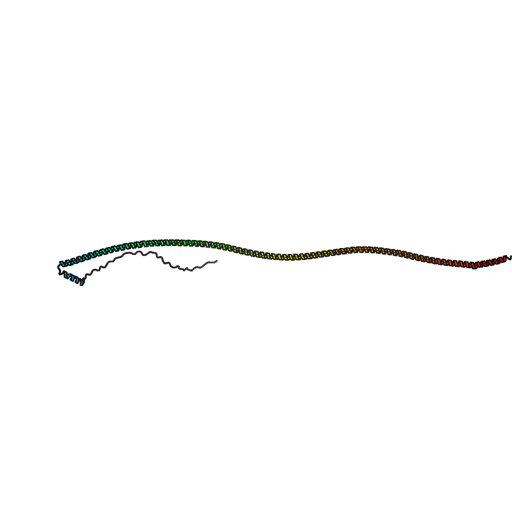
ATOM 816 C C . ALA A 1 106 ? -75.678 -7.585 142.370 1.00 75.62 106 ALA A C 1
ATOM 818 O O . ALA A 1 106 ? -75.497 -7.933 141.207 1.00 75.62 106 ALA A O 1
ATOM 819 N N . ARG A 1 107 ? -76.113 -6.360 142.699 1.00 78.06 107 ARG A N 1
ATOM 820 C CA . ARG A 1 107 ? -76.377 -5.311 141.702 1.00 78.06 107 ARG A CA 1
ATOM 821 C C . ARG A 1 107 ? -75.120 -4.871 140.966 1.00 78.06 107 ARG A C 1
ATOM 823 O O . ARG A 1 107 ? -75.156 -4.705 139.755 1.00 78.06 107 ARG A O 1
ATOM 830 N N . GLU A 1 108 ? -74.020 -4.697 141.689 1.00 79.25 108 GLU A N 1
ATOM 831 C CA . GLU A 1 108 ? -72.752 -4.258 141.099 1.00 79.25 108 GLU A CA 1
ATOM 832 C C . GLU A 1 108 ? -72.198 -5.306 140.115 1.00 79.25 108 GLU A C 1
ATOM 834 O O . GLU A 1 108 ? -71.664 -4.965 139.061 1.00 79.25 108 GLU A O 1
ATOM 839 N N . ILE A 1 109 ? -72.395 -6.597 140.410 1.00 76.75 109 ILE A N 1
ATOM 840 C CA . ILE A 1 109 ? -72.076 -7.695 139.485 1.00 76.75 109 ILE A CA 1
ATOM 841 C C . ILE A 1 109 ? -72.962 -7.647 138.233 1.00 76.75 109 ILE A C 1
ATOM 843 O O . ILE A 1 109 ? -72.463 -7.883 137.131 1.00 76.75 109 ILE A O 1
ATOM 847 N N . GLU A 1 110 ? -74.251 -7.349 138.384 1.00 79.69 110 GLU A N 1
ATOM 848 C CA . GLU A 1 110 ? -75.203 -7.277 137.271 1.00 79.69 110 GLU A CA 1
ATOM 849 C C . GLU A 1 110 ? -74.873 -6.095 136.336 1.00 79.69 110 GLU A C 1
ATOM 851 O O . GLU A 1 110 ? -74.708 -6.299 135.135 1.00 79.69 110 GLU A O 1
ATOM 856 N N . GLU A 1 111 ? -74.594 -4.903 136.882 1.00 80.19 111 GLU A N 1
ATOM 857 C CA . GLU A 1 111 ? -74.148 -3.729 136.104 1.00 80.19 111 GLU A CA 1
ATOM 858 C C . GLU A 1 111 ? -72.807 -3.952 135.380 1.00 80.19 111 GLU A C 1
ATOM 860 O O . GLU A 1 111 ? -72.620 -3.513 134.240 1.00 80.19 111 GLU A O 1
ATOM 865 N N . LEU A 1 112 ? -71.843 -4.625 136.019 1.00 76.06 112 LEU A N 1
ATOM 866 C CA . LEU A 1 112 ? -70.563 -4.948 135.379 1.00 76.06 112 LEU A CA 1
ATOM 867 C C . LEU A 1 112 ? -70.719 -6.000 134.274 1.00 76.06 112 LEU A C 1
ATOM 869 O O . LEU A 1 112 ? -69.995 -5.941 133.277 1.00 76.06 112 LEU A O 1
ATOM 873 N N . SER A 1 113 ? -71.660 -6.931 134.431 1.00 74.38 113 SER A N 1
ATOM 874 C CA . SER A 1 113 ? -71.957 -7.955 133.424 1.00 74.38 113 SER A CA 1
ATOM 875 C C . SER A 1 113 ? -72.622 -7.342 132.191 1.00 74.38 113 SER A C 1
ATOM 877 O O . SER A 1 113 ? -72.175 -7.609 131.076 1.00 74.38 113 SER A O 1
ATOM 879 N N . GLU A 1 114 ? -73.594 -6.441 132.375 1.00 76.44 114 GLU A N 1
ATOM 880 C CA . GLU A 1 114 ? -74.227 -5.710 131.267 1.00 76.44 114 GLU A CA 1
ATOM 881 C C . GLU A 1 114 ? -73.215 -4.839 130.503 1.00 76.44 114 GLU A C 1
ATOM 883 O O . GLU A 1 114 ? -73.157 -4.888 129.274 1.00 76.44 114 GLU A O 1
ATOM 888 N N . ARG A 1 115 ? -72.325 -4.113 131.201 1.00 74.12 115 ARG A N 1
ATOM 889 C CA . ARG A 1 115 ? -71.258 -3.332 130.538 1.00 74.12 115 ARG A CA 1
ATOM 890 C C . ARG A 1 115 ? -70.275 -4.201 129.759 1.00 74.12 115 ARG A C 1
ATOM 892 O O . ARG A 1 115 ? -69.766 -3.769 128.721 1.00 74.12 115 ARG A O 1
ATOM 899 N N . LEU A 1 116 ? -69.965 -5.400 130.248 1.00 72.19 116 LEU A N 1
ATOM 900 C CA . LEU A 1 116 ? -69.082 -6.323 129.541 1.00 72.19 116 LEU A CA 1
ATOM 901 C C . LEU A 1 116 ? -69.749 -6.867 128.271 1.00 72.19 116 LEU A C 1
ATOM 903 O O . LEU A 1 116 ? -69.105 -6.873 127.222 1.00 72.19 116 LEU A O 1
ATOM 907 N N . GLU A 1 117 ? -71.024 -7.258 128.337 1.00 71.25 117 GLU A N 1
ATOM 908 C CA . GLU A 1 117 ? -71.781 -7.734 127.172 1.00 71.25 117 GLU A CA 1
ATOM 909 C C . GLU A 1 117 ? -71.992 -6.637 126.121 1.00 71.25 117 GLU A C 1
ATOM 911 O O . GLU A 1 117 ? -71.742 -6.878 124.936 1.00 71.25 117 GLU A O 1
ATOM 916 N N . GLU A 1 118 ? -72.352 -5.415 126.527 1.00 69.12 118 GLU A N 1
ATOM 917 C CA . GLU A 1 118 ? -72.475 -4.284 125.599 1.00 69.12 118 GLU A CA 1
ATOM 918 C C . GLU A 1 118 ? -71.128 -3.919 124.964 1.00 69.12 118 GLU A C 1
ATOM 920 O O . GLU A 1 118 ? -71.050 -3.724 123.746 1.00 69.12 118 GLU A O 1
ATOM 925 N N . SER A 1 119 ? -70.042 -3.878 125.749 1.00 65.38 119 SER A N 1
ATOM 926 C CA . SER A 1 119 ? -68.715 -3.580 125.198 1.00 65.38 119 SER A CA 1
ATOM 927 C C . SER A 1 119 ? -68.213 -4.688 124.270 1.00 65.38 119 SER A C 1
ATOM 929 O O . SER A 1 119 ? -67.647 -4.374 123.227 1.00 65.38 119 SER A O 1
ATOM 931 N N . GLY A 1 120 ? -68.455 -5.964 124.585 1.00 64.38 120 GLY A N 1
ATOM 932 C CA . GLY A 1 120 ? -67.967 -7.111 123.815 1.00 64.38 120 GLY A CA 1
ATOM 933 C C . GLY A 1 120 ? -68.782 -7.408 122.555 1.00 64.38 120 GLY A C 1
ATOM 934 O O . GLY A 1 120 ? -68.210 -7.770 121.527 1.00 64.38 120 GLY A O 1
ATOM 935 N N . GLY A 1 121 ? -70.102 -7.217 122.587 1.00 68.44 121 GLY A N 1
ATOM 936 C CA . GLY A 1 121 ? -70.977 -7.434 121.432 1.00 68.44 121 GLY A CA 1
ATOM 937 C C . GLY A 1 121 ? -70.866 -6.326 120.383 1.00 68.44 121 GLY A C 1
ATOM 938 O O . GLY A 1 121 ? -70.729 -6.609 119.192 1.00 68.44 121 GLY A O 1
ATOM 939 N N . ALA A 1 122 ? -70.869 -5.060 120.812 1.00 64.88 122 ALA A N 1
ATOM 940 C CA . ALA A 1 122 ? -70.828 -3.926 119.890 1.00 64.88 122 ALA A CA 1
ATOM 941 C C . ALA A 1 122 ? -69.454 -3.764 119.215 1.00 64.88 122 ALA A C 1
ATOM 943 O O . ALA A 1 122 ? -69.390 -3.517 118.009 1.00 64.88 122 ALA A O 1
ATOM 944 N N . THR A 1 123 ? -68.353 -3.956 119.952 1.00 66.38 123 THR A N 1
ATOM 945 C CA . THR A 1 123 ? -66.998 -3.828 119.384 1.00 66.38 123 THR A CA 1
ATOM 946 C C . THR A 1 123 ? -66.638 -4.997 118.466 1.00 66.38 123 THR A C 1
ATOM 948 O O . THR A 1 123 ? -66.171 -4.760 117.352 1.00 66.38 123 THR A O 1
ATOM 951 N N . SER A 1 124 ? -66.941 -6.244 118.847 1.00 70.25 124 SER A N 1
ATOM 952 C CA . SER A 1 124 ? -66.645 -7.419 118.009 1.00 70.25 124 SER A CA 1
ATOM 953 C C . SER A 1 124 ? -67.437 -7.430 116.697 1.00 70.25 124 SER A C 1
ATOM 955 O O . SER A 1 124 ? -66.884 -7.745 115.641 1.00 70.25 124 SER A O 1
ATOM 957 N N . ALA A 1 125 ? -68.713 -7.027 116.724 1.00 72.12 125 ALA A N 1
ATOM 958 C CA . ALA A 1 125 ? -69.538 -6.913 115.525 1.00 72.12 125 ALA A CA 1
ATOM 959 C C . ALA A 1 125 ? -69.060 -5.781 114.597 1.00 72.12 125 ALA A C 1
ATOM 961 O O . ALA A 1 125 ? -69.038 -5.949 113.373 1.00 72.12 125 ALA A O 1
ATOM 962 N N . GLN A 1 126 ? -68.639 -4.644 115.162 1.00 76.19 126 GLN A N 1
ATOM 963 C CA . GLN A 1 126 ? -68.115 -3.513 114.397 1.00 76.19 126 GLN A CA 1
ATOM 964 C C . GLN A 1 126 ? -66.764 -3.835 113.739 1.00 76.19 126 GLN A C 1
ATOM 966 O O . GLN A 1 126 ? -66.566 -3.511 112.565 1.00 76.19 126 GLN A O 1
ATOM 971 N N . GLU A 1 127 ? -65.856 -4.513 114.442 1.00 78.44 127 GLU A N 1
ATOM 972 C CA . GLU A 1 127 ? -64.567 -4.951 113.892 1.00 78.44 127 GLU A CA 1
ATOM 973 C C . GLU A 1 127 ? -64.732 -6.020 112.806 1.00 78.44 127 GLU A C 1
ATOM 975 O O . GLU A 1 127 ? -64.095 -5.924 111.758 1.00 78.44 127 GLU A O 1
ATOM 980 N N . LEU A 1 128 ? -65.651 -6.977 112.978 1.00 80.50 128 LEU A N 1
ATOM 981 C CA . LEU A 1 128 ? -66.000 -7.950 111.935 1.00 80.50 128 LEU A CA 1
ATOM 982 C C . LEU A 1 128 ? -66.560 -7.279 110.678 1.00 80.50 128 LEU A C 1
ATOM 984 O O . LEU A 1 128 ? -66.187 -7.644 109.563 1.00 80.50 128 LEU A O 1
ATOM 988 N N . ALA A 1 129 ? -67.448 -6.296 110.836 1.00 83.12 129 ALA A N 1
ATOM 989 C CA . ALA A 1 129 ? -68.005 -5.551 109.711 1.00 83.12 129 ALA A CA 1
ATOM 990 C C . ALA A 1 129 ? -66.945 -4.694 108.998 1.00 83.12 129 ALA A C 1
ATOM 992 O O . ALA A 1 129 ? -67.014 -4.522 107.780 1.00 83.12 129 ALA A O 1
ATOM 993 N N . LYS A 1 130 ? -65.966 -4.165 109.741 1.00 87.12 130 LYS A N 1
ATOM 994 C CA . LYS A 1 130 ? -64.826 -3.434 109.182 1.00 87.12 130 LYS A CA 1
ATOM 995 C C . LYS A 1 130 ? -63.886 -4.369 108.420 1.00 87.12 130 LYS A C 1
ATOM 997 O O . LYS A 1 130 ? -63.642 -4.126 107.250 1.00 87.12 130 LYS A O 1
ATOM 1002 N N . LEU A 1 131 ? -63.472 -5.486 109.019 1.00 85.69 131 LEU A N 1
ATOM 1003 C CA . LEU A 1 131 ? -62.623 -6.490 108.367 1.00 85.69 131 LEU A CA 1
ATOM 1004 C C . LEU A 1 131 ? -63.274 -7.088 107.114 1.00 85.69 131 LEU A C 1
ATOM 1006 O O . LEU A 1 131 ? -62.579 -7.378 106.145 1.00 85.69 131 LEU A O 1
ATOM 1010 N N . ARG A 1 132 ? -64.603 -7.260 107.104 1.00 87.06 132 ARG A N 1
ATOM 1011 C CA . ARG A 1 132 ? -65.339 -7.678 105.901 1.00 87.06 132 ARG A CA 1
ATOM 1012 C C . ARG A 1 132 ? -65.289 -6.628 104.799 1.00 87.06 132 ARG A C 1
ATOM 1014 O O . ARG A 1 132 ? -65.014 -7.000 103.665 1.00 87.06 132 ARG A O 1
ATOM 1021 N N . ARG A 1 133 ? -65.498 -5.346 105.125 1.00 89.50 133 ARG A N 1
ATOM 1022 C CA . ARG A 1 133 ? -65.325 -4.257 104.149 1.00 89.50 133 ARG A CA 1
ATOM 1023 C C . ARG A 1 133 ? -63.894 -4.188 103.639 1.00 89.50 133 ARG A C 1
ATOM 1025 O O . ARG A 1 133 ? -63.709 -4.176 102.434 1.00 89.50 133 ARG A O 1
ATOM 1032 N N . ASP A 1 134 ? -62.904 -4.234 104.525 1.00 89.62 134 ASP A N 1
ATOM 1033 C CA . ASP A 1 134 ? -61.489 -4.193 104.148 1.00 89.62 134 ASP A CA 1
ATOM 1034 C C . ASP A 1 134 ? -61.122 -5.389 103.243 1.00 89.62 134 ASP A C 1
ATOM 1036 O O . ASP A 1 134 ? -60.357 -5.242 102.290 1.00 89.62 134 ASP A O 1
ATOM 1040 N N . LEU A 1 135 ? -61.696 -6.575 103.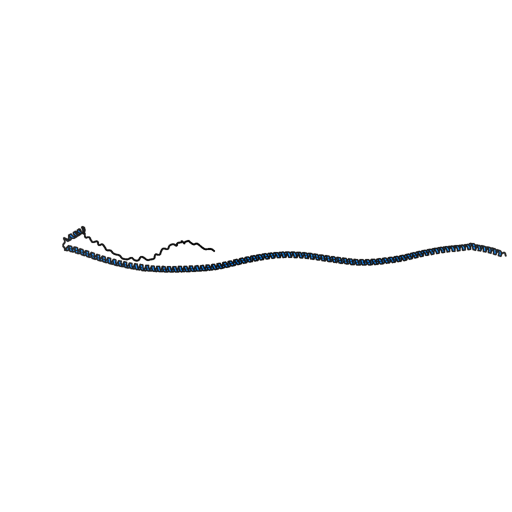489 1.00 89.19 135 LEU A N 1
ATOM 1041 C CA . LEU A 1 135 ? -61.523 -7.757 102.640 1.00 89.19 135 LEU A CA 1
ATOM 1042 C C . LEU A 1 135 ? -62.228 -7.611 101.285 1.00 89.19 135 LEU A C 1
ATOM 1044 O O . LEU A 1 135 ? -61.654 -7.987 100.267 1.00 89.19 135 LEU A O 1
ATOM 1048 N N . GLU A 1 136 ? -63.454 -7.089 101.253 1.00 91.38 136 GLU A N 1
ATOM 1049 C CA . GLU A 1 136 ? -64.194 -6.811 100.015 1.00 91.38 136 GLU A CA 1
ATOM 1050 C C . GLU A 1 136 ? -63.488 -5.741 99.171 1.00 91.38 136 GLU A C 1
ATOM 1052 O O . GLU A 1 136 ? -63.318 -5.931 97.969 1.00 91.38 136 GLU A O 1
ATOM 1057 N N . GLU A 1 137 ? -62.995 -4.669 99.793 1.00 92.06 137 GLU A N 1
ATOM 1058 C CA . GLU A 1 137 ? -62.193 -3.623 99.152 1.00 92.06 137 GLU A CA 1
ATOM 1059 C C . GLU A 1 137 ? -60.850 -4.171 98.655 1.00 92.06 137 GLU A C 1
ATOM 1061 O O . GLU A 1 137 ? -60.449 -3.897 97.522 1.00 92.06 137 GLU A O 1
ATOM 1066 N N . SER A 1 138 ? -60.173 -5.002 99.455 1.00 91.69 138 SER A N 1
ATOM 1067 C CA . SER A 1 138 ? -58.935 -5.676 99.050 1.00 91.69 138 SER A CA 1
ATOM 1068 C C . SER A 1 138 ? -59.165 -6.632 97.878 1.00 91.69 138 SER A C 1
ATOM 1070 O O . SER A 1 138 ? -58.391 -6.615 96.919 1.00 91.69 138 SER A O 1
ATOM 1072 N N . ASN A 1 139 ? -60.249 -7.414 97.907 1.00 93.25 139 ASN A N 1
ATOM 1073 C CA . ASN A 1 139 ? -60.644 -8.303 96.815 1.00 93.25 139 ASN A CA 1
ATOM 1074 C C . ASN A 1 139 ? -60.972 -7.513 95.547 1.00 93.25 139 ASN A C 1
ATOM 1076 O O . ASN A 1 139 ? -60.461 -7.853 94.483 1.00 93.25 139 ASN A O 1
ATOM 1080 N N . LEU A 1 140 ? -61.744 -6.427 95.654 1.00 93.88 140 LEU A N 1
ATOM 1081 C CA . LEU A 1 140 ? -62.059 -5.549 94.528 1.00 93.88 140 LEU A CA 1
ATOM 1082 C C . LEU A 1 140 ? -60.784 -4.950 93.924 1.00 93.88 140 LEU A C 1
ATOM 1084 O O . LEU A 1 140 ? -60.608 -4.967 92.705 1.00 93.88 140 LEU A O 1
ATOM 1088 N N . HIS A 1 141 ? -59.860 -4.471 94.760 1.00 93.31 141 HIS A N 1
ATOM 1089 C CA . HIS A 1 141 ? -58.557 -3.994 94.305 1.00 93.31 141 HIS A CA 1
ATOM 1090 C C . HIS A 1 141 ? -57.743 -5.094 93.614 1.00 93.31 141 HIS A C 1
ATOM 1092 O O . HIS A 1 141 ? -57.118 -4.831 92.585 1.00 93.31 141 HIS A O 1
ATOM 1098 N N . HIS A 1 142 ? -57.768 -6.325 94.128 1.00 93.44 142 HIS A N 1
ATOM 1099 C CA . HIS A 1 142 ? -57.093 -7.465 93.508 1.00 93.44 142 HIS A CA 1
ATOM 1100 C C . HIS A 1 142 ? -57.697 -7.822 92.147 1.00 93.44 142 HIS A C 1
ATOM 1102 O O . HIS A 1 142 ? -56.961 -8.031 91.182 1.00 93.44 142 HIS A O 1
ATOM 1108 N N . GLU A 1 143 ? -59.025 -7.860 92.040 1.00 94.44 143 GLU A N 1
ATOM 1109 C CA . GLU A 1 143 ? -59.734 -8.117 90.784 1.00 94.44 143 GLU A CA 1
ATOM 1110 C C . GLU A 1 143 ? -59.461 -7.022 89.750 1.00 94.44 143 GLU A C 1
ATOM 1112 O O . GLU A 1 143 ? -59.180 -7.323 88.586 1.00 94.44 143 GLU A O 1
ATOM 1117 N N . GLN A 1 144 ? -59.458 -5.756 90.172 1.00 95.00 144 GLN A N 1
ATOM 1118 C CA . GLN A 1 144 ? -59.077 -4.627 89.326 1.00 95.00 144 GLN A CA 1
ATOM 1119 C C . GLN A 1 144 ? -57.618 -4.731 88.864 1.00 95.00 144 GLN A C 1
ATOM 1121 O O . GLN A 1 144 ? -57.343 -4.551 87.676 1.00 95.00 144 GLN A O 1
ATOM 1126 N N . ALA A 1 145 ? -56.684 -5.066 89.760 1.00 94.50 145 ALA A N 1
ATOM 1127 C CA . ALA A 1 145 ? -55.271 -5.242 89.426 1.00 94.50 145 ALA A CA 1
ATOM 1128 C C . ALA A 1 145 ? -55.053 -6.410 88.451 1.00 94.50 145 ALA A C 1
ATOM 1130 O O . ALA A 1 145 ? -54.325 -6.262 87.468 1.00 94.50 145 ALA A O 1
ATOM 1131 N N . LEU A 1 146 ? -55.724 -7.545 88.669 1.00 95.75 146 LEU A N 1
ATOM 1132 C CA . LEU A 1 146 ? -55.697 -8.697 87.765 1.00 95.75 146 LEU A CA 1
ATOM 1133 C C . LEU A 1 146 ? -56.297 -8.361 86.399 1.00 95.75 146 LEU A C 1
ATOM 1135 O O . LEU A 1 146 ? -55.729 -8.742 85.378 1.00 95.75 146 LEU A O 1
ATOM 1139 N N . SER A 1 147 ? -57.417 -7.639 86.363 1.00 96.12 147 SER A N 1
ATOM 1140 C CA . SER A 1 147 ? -58.044 -7.179 85.120 1.00 96.12 147 SER A CA 1
ATOM 1141 C C . SER A 1 147 ? -57.119 -6.240 84.341 1.00 96.12 147 SER A C 1
ATOM 1143 O O . SER A 1 147 ? -56.871 -6.459 83.154 1.00 96.12 147 SER A O 1
ATOM 1145 N N . LEU A 1 148 ? -56.518 -5.253 85.017 1.00 96.19 148 LEU A N 1
ATOM 1146 C CA . LEU A 1 148 ? -55.550 -4.334 84.419 1.00 96.19 148 LEU A CA 1
ATOM 1147 C C . LEU A 1 148 ? -54.319 -5.080 83.890 1.00 96.19 148 LEU A C 1
ATOM 1149 O O . LEU A 1 148 ? -53.854 -4.792 82.789 1.00 96.19 148 LEU A O 1
ATOM 1153 N N . LEU A 1 149 ? -53.793 -6.041 84.654 1.00 96.31 149 LEU A N 1
ATOM 1154 C CA . LEU A 1 149 ? -52.633 -6.833 84.254 1.00 96.31 149 LEU A CA 1
ATOM 1155 C C . LEU A 1 149 ? -52.952 -7.729 83.054 1.00 96.31 149 LEU A C 1
ATOM 1157 O O . LEU A 1 149 ? -52.158 -7.784 82.120 1.00 96.31 149 LEU A O 1
ATOM 1161 N N . ARG A 1 150 ? -54.125 -8.375 83.036 1.00 97.12 150 ARG A N 1
ATOM 1162 C CA . ARG A 1 150 ? -54.614 -9.149 81.883 1.00 97.12 150 ARG A CA 1
ATOM 1163 C C . ARG A 1 150 ? -54.765 -8.274 80.650 1.00 97.12 150 ARG A C 1
ATOM 1165 O O . ARG A 1 150 ? -54.337 -8.677 79.575 1.00 97.12 150 ARG A O 1
ATOM 1172 N N . LYS A 1 151 ? -55.329 -7.073 80.807 1.00 97.00 151 LYS A N 1
ATOM 1173 C CA . LYS A 1 151 ? -55.456 -6.112 79.713 1.00 97.00 151 LYS A CA 1
ATOM 1174 C C . LYS A 1 151 ? -54.082 -5.709 79.178 1.00 97.00 151 LYS A C 1
ATOM 1176 O O . LYS A 1 151 ? -53.842 -5.887 77.996 1.00 97.00 151 LYS A O 1
ATOM 1181 N N . LYS A 1 152 ? -53.158 -5.279 80.048 1.00 97.44 152 LYS A N 1
ATOM 1182 C CA . LYS A 1 152 ? -51.777 -4.947 79.653 1.00 97.44 152 LYS A CA 1
ATOM 1183 C C . LYS A 1 152 ? -51.088 -6.111 78.949 1.00 97.44 152 LYS A C 1
ATOM 1185 O O . LYS A 1 152 ? -50.455 -5.900 77.927 1.00 97.44 152 LYS A O 1
ATOM 1190 N N . HIS A 1 153 ? -51.217 -7.327 79.477 1.00 96.81 153 HIS A N 1
ATOM 1191 C CA . HIS A 1 153 ? -50.650 -8.515 78.850 1.00 96.81 153 HIS A CA 1
ATOM 1192 C C . HIS A 1 153 ? -51.222 -8.729 77.444 1.00 96.81 153 HIS A C 1
ATOM 1194 O O . HIS A 1 153 ? -50.453 -8.858 76.497 1.00 96.81 153 HIS A O 1
ATOM 1200 N N . ASN A 1 154 ? -52.545 -8.687 77.285 1.00 97.31 154 ASN A N 1
ATOM 1201 C CA . ASN A 1 154 ? -53.190 -8.824 75.979 1.00 97.31 154 ASN A CA 1
ATOM 1202 C C . ASN A 1 154 ? -52.770 -7.714 75.005 1.00 97.31 154 ASN A C 1
ATOM 1204 O O . ASN A 1 154 ? -52.465 -8.021 73.857 1.00 97.31 154 ASN A O 1
ATOM 1208 N N . ASP A 1 155 ? -52.693 -6.463 75.465 1.00 97.44 155 ASP A N 1
ATOM 1209 C CA . ASP A 1 155 ? -52.234 -5.327 74.659 1.00 97.44 155 ASP A CA 1
ATOM 1210 C C . ASP A 1 155 ? -50.779 -5.551 74.197 1.00 97.44 155 ASP A C 1
ATOM 1212 O O . ASP A 1 155 ? -50.480 -5.416 73.013 1.00 97.44 155 ASP A O 1
ATOM 1216 N N . THR A 1 156 ? -49.884 -5.998 75.093 1.00 97.06 156 THR A N 1
ATOM 1217 C CA . THR A 1 156 ? -48.490 -6.324 74.729 1.00 97.06 156 THR A CA 1
ATOM 1218 C C . THR A 1 156 ? -48.383 -7.520 73.787 1.00 97.06 156 THR A C 1
ATOM 1220 O O . THR A 1 156 ? -47.545 -7.521 72.892 1.00 97.06 156 THR A O 1
ATOM 1223 N N . VAL A 1 157 ? -49.224 -8.543 73.956 1.00 97.81 157 VAL A N 1
ATOM 1224 C CA . VAL A 1 157 ? -49.247 -9.711 73.066 1.00 97.81 157 VAL A CA 1
ATOM 1225 C C . VAL A 1 157 ? -49.734 -9.307 71.675 1.00 97.81 157 VAL A C 1
ATOM 1227 O O . VAL A 1 157 ? -49.163 -9.764 70.686 1.00 97.81 157 VAL A O 1
ATOM 1230 N N . ALA A 1 158 ? -50.738 -8.432 71.585 1.00 97.44 158 ALA A N 1
ATOM 1231 C CA . ALA A 1 158 ? -51.222 -7.893 70.319 1.00 97.44 158 ALA A CA 1
ATOM 1232 C C . ALA A 1 158 ? -50.143 -7.052 69.619 1.00 97.44 158 ALA A C 1
ATOM 1234 O O . ALA A 1 158 ? -49.853 -7.297 68.452 1.00 97.44 158 ALA A O 1
ATOM 1235 N N . GLU A 1 159 ? -49.477 -6.146 70.342 1.00 97.81 159 GLU A N 1
ATOM 1236 C CA . GLU A 1 159 ? -48.385 -5.333 69.794 1.00 97.81 159 GLU A CA 1
ATOM 1237 C C . GLU A 1 159 ? -47.217 -6.198 69.296 1.00 97.81 159 GLU A C 1
ATOM 1239 O O . GLU A 1 159 ? -46.719 -5.995 68.189 1.00 97.81 159 GLU A O 1
ATOM 1244 N N . LEU A 1 160 ? -46.803 -7.205 70.073 1.00 97.38 160 LEU A N 1
ATOM 1245 C CA . LEU A 1 160 ? -45.764 -8.146 69.649 1.00 97.38 160 LEU A CA 1
ATOM 1246 C C . LEU A 1 160 ? -46.195 -8.966 68.429 1.00 97.38 160 LEU A C 1
ATOM 1248 O O . LEU A 1 160 ? -45.363 -9.236 67.566 1.00 97.38 160 LEU A O 1
ATOM 1252 N N . SER A 1 161 ? -47.473 -9.343 68.336 1.00 97.69 161 SER A N 1
ATOM 1253 C CA . SER A 1 161 ? -48.012 -10.062 67.173 1.00 97.69 161 SER A CA 1
ATOM 1254 C C . SER A 1 161 ? -47.973 -9.190 65.915 1.00 97.69 161 SER A C 1
ATOM 1256 O O . SER A 1 161 ? -47.473 -9.636 64.883 1.00 97.69 161 SER A O 1
ATOM 1258 N N . ASP A 1 162 ? -48.382 -7.922 66.018 1.00 98.06 162 ASP A N 1
ATOM 1259 C CA . ASP A 1 162 ? -48.301 -6.954 64.918 1.00 98.06 162 ASP A CA 1
ATOM 1260 C C . ASP A 1 162 ? -46.848 -6.702 64.485 1.00 98.06 162 ASP A C 1
ATOM 1262 O O . ASP A 1 162 ? -46.553 -6.633 63.288 1.00 98.06 162 ASP A O 1
ATOM 1266 N N . GLN A 1 163 ? -45.916 -6.603 65.439 1.00 97.94 163 GLN A N 1
ATOM 1267 C CA . GLN A 1 163 ? -44.483 -6.486 65.144 1.00 97.94 163 GLN A CA 1
ATOM 1268 C C . GLN A 1 163 ? -43.951 -7.727 64.412 1.00 97.94 163 GLN A C 1
ATOM 1270 O O . GLN A 1 163 ? -43.166 -7.598 63.468 1.00 97.94 163 GLN A O 1
ATOM 1275 N N . LEU A 1 164 ? -44.394 -8.925 64.802 1.00 98.12 164 LEU A N 1
ATOM 1276 C CA . LEU A 1 164 ? -44.015 -10.186 64.160 1.00 98.12 164 LEU A CA 1
ATOM 1277 C C . LEU A 1 164 ? -44.524 -10.240 62.710 1.00 98.12 164 LEU A C 1
ATOM 1279 O O . LEU A 1 164 ? -43.768 -10.582 61.797 1.00 98.12 164 LEU A O 1
ATOM 1283 N N . ASP A 1 165 ? -45.764 -9.814 62.474 1.00 98.06 165 ASP A N 1
ATOM 1284 C CA . ASP A 1 165 ? -46.354 -9.726 61.135 1.00 98.06 165 ASP A CA 1
ATOM 1285 C C . ASP A 1 165 ? -45.650 -8.691 60.249 1.00 98.06 165 ASP A C 1
ATOM 1287 O O . ASP A 1 165 ? -45.396 -8.947 59.065 1.00 98.06 165 ASP A O 1
ATOM 1291 N N . GLN A 1 166 ? -45.285 -7.532 60.804 1.00 98.25 166 GLN A N 1
ATOM 1292 C CA . GLN A 1 166 ? -44.495 -6.524 60.095 1.00 98.25 166 GLN A CA 1
ATOM 1293 C C . GLN A 1 166 ? -43.111 -7.063 59.719 1.00 98.25 166 GLN A C 1
ATOM 1295 O O . GLN A 1 16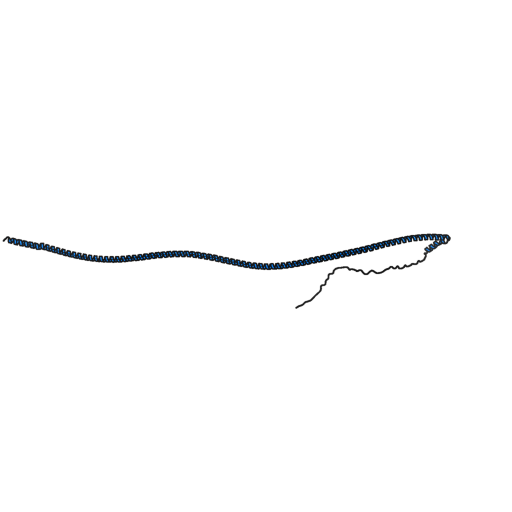6 ? -42.707 -6.953 58.558 1.00 98.25 166 GLN A O 1
ATOM 1300 N N . LEU A 1 167 ? -42.401 -7.701 60.655 1.00 97.81 167 LEU A N 1
ATOM 1301 C CA . LEU A 1 167 ? -41.094 -8.307 60.392 1.00 97.81 167 LEU A CA 1
ATOM 1302 C C . LEU A 1 167 ? -41.175 -9.410 59.333 1.00 97.81 167 LEU A C 1
ATOM 1304 O O . LEU A 1 167 ? -40.325 -9.460 58.445 1.00 97.81 167 LEU A O 1
ATOM 1308 N N . ASN A 1 168 ? -42.215 -10.246 59.359 1.00 98.19 168 ASN A N 1
ATOM 1309 C CA . ASN A 1 168 ? -42.436 -11.266 58.333 1.00 98.19 168 ASN A CA 1
ATOM 1310 C C . ASN A 1 168 ? -42.669 -10.650 56.945 1.00 98.19 168 ASN A C 1
ATOM 1312 O O . ASN A 1 168 ? -42.093 -11.121 55.960 1.00 98.19 168 ASN A O 1
ATOM 1316 N N . LYS A 1 169 ? -43.446 -9.562 56.849 1.00 98.44 169 LYS A N 1
ATOM 1317 C CA . LYS A 1 169 ? -43.633 -8.817 55.589 1.00 98.44 169 LYS A CA 1
ATOM 1318 C C . LYS A 1 169 ? -42.325 -8.200 55.091 1.00 98.44 169 LYS A C 1
ATOM 1320 O O . LYS A 1 169 ? -42.014 -8.311 53.905 1.00 98.44 169 LYS A O 1
ATOM 1325 N N . HIS A 1 170 ? -41.544 -7.584 55.979 1.00 98.25 170 HIS A N 1
ATOM 1326 C CA . HIS A 1 170 ? -40.239 -7.018 55.632 1.00 98.25 170 HIS A CA 1
ATOM 1327 C C . HIS A 1 170 ? -39.256 -8.092 55.165 1.00 98.25 170 HIS A C 1
ATOM 1329 O O . HIS A 1 170 ? -38.607 -7.909 54.137 1.00 98.25 170 HIS A O 1
ATOM 1335 N N . LYS A 1 171 ? -39.201 -9.233 55.856 1.00 98.31 171 LYS A N 1
ATOM 1336 C CA . LYS A 1 171 ? -38.385 -10.382 55.459 1.00 98.31 171 LYS A CA 1
ATOM 1337 C C . LYS A 1 171 ? -38.764 -10.879 54.064 1.00 98.31 171 LYS A C 1
ATOM 1339 O O . LYS A 1 171 ? -37.891 -10.989 53.213 1.00 98.31 171 LYS A O 1
ATOM 1344 N N . ALA A 1 172 ? -40.054 -11.097 53.801 1.00 98.31 172 ALA A N 1
ATOM 1345 C CA . ALA A 1 172 ? -40.525 -11.539 52.488 1.00 98.31 172 ALA A CA 1
ATOM 1346 C C . ALA A 1 172 ? -40.174 -10.541 51.369 1.00 98.31 172 ALA A C 1
ATOM 1348 O O . ALA A 1 172 ? -39.811 -10.946 50.263 1.00 98.31 172 ALA A O 1
ATOM 1349 N N . LYS A 1 173 ? -40.246 -9.233 51.656 1.00 98.44 173 LYS A N 1
ATOM 1350 C CA . LYS A 1 173 ? -39.826 -8.182 50.722 1.00 98.44 173 LYS A CA 1
ATOM 1351 C C . LYS A 1 173 ? -38.324 -8.258 50.424 1.00 98.44 173 LYS A C 1
ATOM 1353 O O . LYS A 1 173 ? -37.957 -8.288 49.253 1.00 98.44 173 LYS A O 1
ATOM 1358 N N . VAL A 1 174 ? -37.483 -8.348 51.454 1.00 98.25 174 VAL A N 1
ATOM 1359 C CA . VAL A 1 174 ? -36.020 -8.448 51.301 1.00 98.25 174 VAL A CA 1
ATOM 1360 C C . VAL A 1 174 ? -35.620 -9.737 50.584 1.00 98.25 174 VAL A C 1
ATOM 1362 O O . VAL A 1 174 ? -34.759 -9.701 49.713 1.00 98.25 174 VAL A O 1
ATOM 1365 N N . ASP A 1 175 ? -36.262 -10.868 50.881 1.00 98.25 175 ASP A N 1
ATOM 1366 C CA . ASP A 1 175 ? -35.991 -12.134 50.192 1.00 98.25 175 ASP A CA 1
ATOM 1367 C C . ASP A 1 175 ? -36.333 -12.048 48.695 1.00 98.25 175 ASP A C 1
ATOM 1369 O O . ASP A 1 175 ? -35.585 -12.559 47.857 1.00 98.25 175 ASP A O 1
ATOM 1373 N N . LYS A 1 176 ? -37.417 -11.344 48.339 1.00 98.50 176 LYS A N 1
ATOM 1374 C CA . LYS A 1 176 ? -37.772 -11.076 46.940 1.00 98.50 176 LYS A CA 1
ATOM 1375 C C . LYS A 1 176 ? -36.750 -10.164 46.256 1.00 98.50 176 LYS A C 1
ATOM 1377 O O . LYS A 1 176 ? -36.305 -10.493 45.162 1.00 98.50 176 LYS A O 1
ATOM 1382 N N . GLU A 1 177 ? -36.366 -9.060 46.895 1.00 98.31 177 GLU A N 1
ATOM 1383 C CA . GLU A 1 177 ? -35.353 -8.123 46.380 1.00 98.31 177 GLU A CA 1
ATOM 1384 C C . GLU A 1 177 ? -33.977 -8.795 46.227 1.00 98.31 177 GLU A C 1
ATOM 1386 O O . GLU A 1 177 ? -33.263 -8.572 45.248 1.00 98.31 177 GLU A O 1
ATOM 1391 N N . ARG A 1 178 ? -33.618 -9.692 47.152 1.00 98.38 178 ARG A N 1
ATOM 1392 C CA . ARG A 1 178 ? -32.410 -10.517 47.055 1.00 98.38 178 ARG A CA 1
ATOM 1393 C C . ARG A 1 178 ? -32.473 -11.443 45.845 1.00 98.38 178 ARG A C 1
ATOM 1395 O O . ARG A 1 178 ? -31.488 -11.562 45.125 1.00 98.38 178 ARG A O 1
ATOM 1402 N N . ALA A 1 179 ? -33.604 -12.114 45.625 1.00 98.31 179 ALA A N 1
ATOM 1403 C CA . ALA A 1 179 ? -33.771 -13.014 44.487 1.00 98.31 179 ALA A CA 1
ATOM 1404 C C . ALA A 1 179 ? -33.671 -12.269 43.147 1.00 98.31 179 ALA A C 1
ATOM 1406 O O . ALA A 1 179 ? -33.014 -12.766 42.233 1.00 98.31 179 ALA A O 1
ATOM 1407 N N . THR A 1 180 ? -34.252 -11.069 43.042 1.00 98.50 180 THR A N 1
ATOM 1408 C CA . THR A 1 180 ? -34.123 -10.234 41.838 1.00 98.50 180 THR A CA 1
ATOM 1409 C C . THR A 1 180 ? -32.684 -9.778 41.618 1.00 98.50 180 THR A C 1
ATOM 1411 O O . THR A 1 180 ? -32.170 -9.949 40.520 1.00 98.50 180 THR A O 1
ATOM 1414 N N . ALA A 1 181 ? -31.993 -9.308 42.662 1.00 98.00 181 ALA A N 1
ATOM 1415 C CA . ALA A 1 181 ? -30.592 -8.898 42.549 1.00 98.00 181 ALA A CA 1
ATOM 1416 C C . ALA A 1 181 ? -29.674 -10.062 42.127 1.00 98.00 181 ALA A C 1
ATOM 1418 O O . ALA A 1 181 ? -28.760 -9.880 41.330 1.00 98.00 181 ALA A O 1
ATOM 1419 N N . VAL A 1 182 ? -29.927 -11.279 42.625 1.00 98.38 182 VAL A N 1
ATOM 1420 C CA . VAL A 1 182 ? -29.177 -12.479 42.212 1.00 98.38 182 VAL A CA 1
ATOM 1421 C C . VAL A 1 182 ? -29.408 -12.803 40.733 1.00 98.38 182 VAL A C 1
ATOM 1423 O O . VAL A 1 182 ? -28.450 -13.139 40.037 1.00 98.38 182 VAL A O 1
ATOM 1426 N N . ALA A 1 183 ? -30.645 -12.685 40.243 1.00 98.31 183 ALA A N 1
ATOM 1427 C CA . ALA A 1 183 ? -30.947 -12.881 38.826 1.00 98.31 183 ALA A CA 1
ATOM 1428 C C . ALA A 1 183 ? -30.246 -11.829 37.948 1.00 98.31 183 ALA A C 1
ATOM 1430 O O . ALA A 1 183 ? -29.566 -12.189 36.991 1.00 98.31 183 ALA A O 1
ATOM 1431 N N . GLU A 1 184 ? -30.312 -10.551 38.330 1.00 98.44 184 GLU A N 1
ATOM 1432 C CA . GLU A 1 184 ? -29.642 -9.456 37.614 1.00 98.44 184 GLU A CA 1
ATOM 1433 C C . GLU A 1 184 ? -28.119 -9.644 37.555 1.00 98.44 184 GLU A C 1
ATOM 1435 O O . GLU A 1 184 ? -27.505 -9.427 36.512 1.00 98.44 184 GLU A O 1
ATOM 1440 N N . VAL A 1 185 ? -27.494 -10.100 38.647 1.00 98.44 185 VAL A N 1
ATOM 1441 C CA . VAL A 1 185 ? -26.056 -10.413 38.666 1.00 98.44 185 VAL A CA 1
ATOM 1442 C C . VAL A 1 185 ? -25.721 -11.541 37.690 1.00 98.44 185 VAL A C 1
ATOM 1444 O O . VAL A 1 185 ? -24.730 -11.436 36.969 1.00 98.44 185 VAL A O 1
ATOM 1447 N N . SER A 1 186 ? -26.540 -12.595 37.634 1.00 98.50 186 SER A N 1
ATOM 1448 C CA . SER A 1 186 ? -26.354 -13.700 36.684 1.00 98.50 186 SER A CA 1
ATOM 1449 C C . SER A 1 186 ? -26.454 -13.222 35.230 1.00 98.50 186 SER A C 1
ATOM 1451 O O . SER A 1 186 ? -25.626 -13.591 34.394 1.00 98.50 186 SER A O 1
ATOM 1453 N N . ASP A 1 187 ? -27.430 -12.367 34.924 1.00 98.50 187 ASP A N 1
ATOM 1454 C CA . ASP A 1 187 ? -27.614 -11.815 33.578 1.00 98.50 187 ASP A CA 1
ATOM 1455 C C . ASP A 1 187 ? -26.442 -10.908 33.178 1.00 98.50 187 ASP A C 1
ATOM 1457 O O . ASP A 1 187 ? -25.899 -11.029 32.076 1.00 98.50 187 ASP A O 1
ATOM 1461 N N . LEU A 1 188 ? -25.982 -10.045 34.091 1.00 98.25 188 LEU A N 1
ATOM 1462 C CA . LEU A 1 188 ? -24.819 -9.182 33.868 1.00 98.25 188 LEU A CA 1
ATOM 1463 C C . LEU A 1 188 ? -23.528 -9.983 33.666 1.00 98.25 188 LEU A C 1
ATOM 1465 O O . LEU A 1 188 ? -22.721 -9.622 32.809 1.00 98.25 188 LEU A O 1
ATOM 1469 N N . GLN A 1 189 ? -23.338 -11.081 34.401 1.00 98.50 189 GLN A N 1
ATOM 1470 C CA . GLN A 1 189 ? -22.210 -11.994 34.193 1.00 98.50 189 GLN A CA 1
ATOM 1471 C C . GLN A 1 189 ? -22.250 -12.619 32.793 1.00 98.50 189 GLN A C 1
ATOM 1473 O O . GLN A 1 189 ? -21.242 -12.603 32.086 1.00 98.50 189 GLN A O 1
ATOM 1478 N N . SER A 1 190 ? -23.420 -13.082 32.341 1.00 98.50 190 SER A N 1
ATOM 1479 C CA . SER A 1 190 ? -23.583 -13.618 30.983 1.00 98.50 190 SER A CA 1
ATOM 1480 C C . SER A 1 190 ? -23.304 -12.566 29.901 1.00 98.50 190 SER A C 1
ATOM 1482 O O . SER A 1 190 ? -22.685 -12.872 28.877 1.00 98.50 190 SER A O 1
ATOM 1484 N N . LEU A 1 191 ? -23.754 -11.323 30.100 1.00 98.44 191 LEU A N 1
ATOM 1485 C CA . LEU A 1 191 ? -23.490 -10.221 29.170 1.00 98.44 191 LEU A CA 1
ATOM 1486 C C . LEU A 1 191 ? -22.002 -9.860 29.123 1.00 98.44 191 LEU A C 1
ATOM 1488 O O . LEU A 1 191 ? -21.466 -9.634 28.036 1.00 98.44 191 LEU A O 1
ATOM 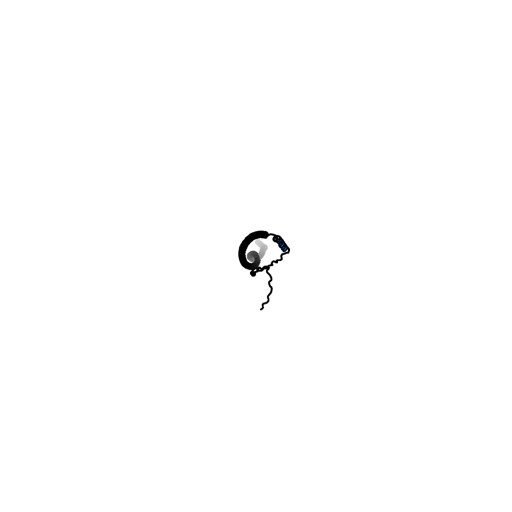1492 N N . LEU A 1 192 ? -21.326 -9.852 30.273 1.00 98.50 192 LEU A N 1
ATOM 1493 C CA . LEU A 1 192 ? -19.887 -9.616 30.365 1.00 98.50 192 LEU A CA 1
ATOM 1494 C C . LEU A 1 192 ? -19.096 -10.695 29.615 1.00 98.50 192 LEU A C 1
ATOM 1496 O O . LEU A 1 192 ? -18.208 -10.370 28.828 1.00 98.50 192 LEU A O 1
ATOM 1500 N N . ASP A 1 193 ? -19.452 -11.969 29.785 1.00 98.56 193 ASP A N 1
ATOM 1501 C CA . ASP A 1 193 ? -18.814 -13.076 29.066 1.00 98.56 193 ASP A CA 1
ATOM 1502 C C . ASP A 1 193 ? -19.013 -12.975 27.550 1.00 98.56 193 ASP A C 1
ATOM 1504 O O . ASP A 1 193 ? -18.089 -13.238 26.772 1.00 98.56 193 ASP A O 1
ATOM 1508 N N . HIS A 1 194 ? -20.206 -12.571 27.106 1.00 98.38 194 HIS A N 1
ATOM 1509 C CA . HIS A 1 194 ? -20.474 -12.331 25.690 1.00 98.38 194 HIS A CA 1
ATOM 1510 C C . HIS A 1 194 ? -19.646 -11.155 25.150 1.00 98.38 194 HIS A C 1
ATOM 1512 O O . HIS A 1 194 ? -19.039 -11.265 24.080 1.00 98.38 194 HIS A O 1
ATOM 1518 N N . ALA A 1 195 ? -19.584 -10.044 25.887 1.00 98.38 195 ALA A N 1
ATOM 1519 C CA . ALA A 1 195 ? -18.789 -8.876 25.519 1.00 98.38 195 ALA A CA 1
ATOM 1520 C C . ALA A 1 195 ? -17.294 -9.220 25.417 1.00 98.38 195 ALA A C 1
ATOM 1522 O O . ALA A 1 195 ? -16.670 -8.908 24.404 1.00 98.38 195 ALA A O 1
ATOM 1523 N N . ASN A 1 196 ? -16.751 -9.960 26.388 1.00 98.56 196 ASN A N 1
ATOM 1524 C CA . ASN A 1 196 ? -15.358 -10.413 26.386 1.00 98.56 196 ASN A CA 1
ATOM 1525 C C . ASN A 1 196 ? -15.037 -11.298 25.170 1.00 98.56 196 ASN A C 1
ATOM 1527 O O . ASN A 1 196 ? -14.000 -11.127 24.527 1.00 98.56 196 ASN A O 1
ATOM 1531 N N . LYS A 1 197 ? -15.936 -12.221 24.800 1.00 98.50 197 LYS A N 1
ATOM 1532 C CA . LYS A 1 197 ? -15.775 -13.047 23.587 1.00 98.50 197 LYS A CA 1
ATOM 1533 C C . LYS A 1 197 ? -15.803 -12.204 22.314 1.00 98.50 197 LYS A C 1
ATOM 1535 O O . LYS A 1 197 ? -14.980 -12.413 21.422 1.00 98.50 197 LYS A O 1
ATOM 1540 N N . SER A 1 198 ? -16.732 -11.253 22.225 1.00 98.44 198 SER A N 1
ATOM 1541 C CA . SER A 1 198 ? -16.819 -10.332 21.088 1.00 98.44 198 SER A CA 1
ATOM 1542 C C . SER A 1 198 ? -15.559 -9.473 20.963 1.00 98.44 198 SER A C 1
ATOM 1544 O O . SER A 1 198 ? -15.043 -9.312 19.859 1.00 98.44 198 SER A O 1
ATOM 1546 N N . GLN A 1 199 ? -15.033 -8.972 22.083 1.00 98.56 199 GLN A N 1
ATOM 1547 C CA . GLN A 1 199 ? -13.795 -8.197 22.125 1.00 98.56 199 GLN A CA 1
ATOM 1548 C C . GLN A 1 199 ? -12.597 -9.028 21.654 1.00 98.56 199 GLN A C 1
ATOM 1550 O O . GLN A 1 199 ? -11.876 -8.598 20.760 1.00 98.56 199 GLN A O 1
ATOM 1555 N N . ALA A 1 200 ? -12.430 -10.251 22.164 1.00 98.56 200 ALA A N 1
ATOM 1556 C CA . ALA A 1 200 ? -11.341 -11.134 21.742 1.00 98.56 200 ALA A CA 1
ATOM 1557 C C . ALA A 1 200 ? -11.385 -11.451 20.232 1.00 98.56 200 ALA A C 1
ATOM 1559 O O . ALA A 1 200 ? -10.345 -11.535 19.573 1.00 98.56 200 ALA A O 1
ATOM 1560 N N . ASN A 1 201 ? -12.587 -11.605 19.666 1.00 98.44 201 ASN A N 1
ATOM 1561 C CA . ASN A 1 201 ? -12.767 -11.795 18.227 1.00 98.44 201 ASN A CA 1
ATOM 1562 C C . ASN A 1 201 ? -12.393 -10.538 17.430 1.00 98.44 201 ASN A C 1
ATOM 1564 O O . ASN A 1 201 ? -11.707 -10.657 16.413 1.00 98.44 201 ASN A O 1
ATOM 1568 N N . ALA A 1 202 ? -12.807 -9.357 17.895 1.00 98.25 202 ALA A N 1
ATOM 1569 C CA . ALA A 1 202 ? -12.449 -8.084 17.276 1.00 98.25 202 ALA A CA 1
ATOM 1570 C C . ALA A 1 202 ? -10.928 -7.857 17.305 1.00 98.25 202 ALA A C 1
ATOM 1572 O O . ALA A 1 202 ? -10.337 -7.575 16.268 1.00 98.25 202 ALA A O 1
ATOM 1573 N N . ASP A 1 203 ? -10.268 -8.102 18.439 1.00 98.56 203 ASP A N 1
ATOM 1574 C CA . ASP A 1 203 ? -8.811 -7.978 18.572 1.00 98.56 203 ASP A CA 1
ATOM 1575 C C . ASP A 1 203 ? -8.063 -8.918 17.617 1.00 98.56 203 ASP A C 1
ATOM 1577 O O . ASP A 1 203 ? -7.044 -8.553 17.024 1.00 98.56 203 ASP A O 1
ATOM 1581 N N . LYS A 1 204 ? -8.573 -10.142 17.427 1.00 98.62 204 LYS A N 1
ATOM 1582 C CA . LYS A 1 204 ? -8.014 -11.090 16.457 1.00 98.62 204 LYS A CA 1
ATOM 1583 C C . LYS A 1 204 ? -8.165 -10.585 15.020 1.00 98.62 204 LYS A C 1
ATOM 1585 O O . LYS A 1 204 ? -7.223 -10.723 14.242 1.00 98.62 204 LYS A O 1
ATOM 1590 N N . GLN A 1 205 ? -9.316 -10.009 14.670 1.00 98.50 205 GLN A N 1
ATOM 1591 C CA . GLN A 1 205 ? -9.546 -9.419 13.348 1.00 98.50 205 GLN A CA 1
ATOM 1592 C C . GLN A 1 205 ? -8.654 -8.196 13.109 1.00 98.50 205 GLN A C 1
ATOM 1594 O O . GLN A 1 205 ? -8.037 -8.108 12.051 1.00 98.50 205 GLN A O 1
ATOM 1599 N N . CYS A 1 206 ? -8.508 -7.307 14.097 1.00 98.50 206 CYS A N 1
ATOM 1600 C CA . CYS A 1 206 ? -7.600 -6.161 14.021 1.00 98.50 206 CYS A CA 1
ATOM 1601 C C . CYS A 1 206 ? -6.163 -6.609 13.731 1.00 98.50 206 CYS A C 1
ATOM 1603 O O . CYS A 1 206 ? -5.571 -6.153 12.758 1.00 98.50 206 CYS A O 1
ATOM 1605 N N . LYS A 1 207 ? -5.641 -7.592 14.478 1.00 98.62 207 LYS A N 1
ATOM 1606 C CA . LYS A 1 207 ? -4.294 -8.143 14.238 1.00 98.62 207 LYS A CA 1
ATOM 1607 C C . LYS A 1 207 ? -4.141 -8.764 12.848 1.00 98.62 207 LYS A C 1
ATOM 1609 O O . LYS A 1 207 ? -3.088 -8.646 12.229 1.00 98.62 207 LYS A O 1
ATOM 1614 N N . GLN A 1 208 ? -5.171 -9.442 12.339 1.00 98.56 208 GLN A N 1
ATOM 1615 C CA . GLN A 1 208 ? -5.147 -9.986 10.976 1.00 98.56 208 GLN A CA 1
ATOM 1616 C C . GLN A 1 208 ? -5.093 -8.875 9.920 1.00 98.56 208 GLN A C 1
ATOM 1618 O O . GLN A 1 208 ? -4.318 -8.985 8.971 1.00 98.56 208 GLN A O 1
ATOM 1623 N N . LEU A 1 209 ? -5.875 -7.808 10.098 1.00 98.38 209 LEU A N 1
ATOM 1624 C CA . LEU A 1 209 ? -5.868 -6.648 9.207 1.00 98.38 209 LEU A CA 1
ATOM 1625 C C . LEU A 1 209 ? -4.536 -5.892 9.261 1.00 98.38 209 LEU A C 1
ATOM 1627 O O . LEU A 1 209 ? -4.044 -5.474 8.219 1.00 98.38 209 LEU A O 1
ATOM 1631 N N . GLU A 1 210 ? -3.911 -5.771 10.433 1.00 98.56 210 GLU A N 1
ATOM 1632 C CA . GLU A 1 210 ? -2.572 -5.182 10.585 1.00 98.56 210 GLU A CA 1
ATOM 1633 C C . GLU A 1 210 ? -1.509 -5.965 9.802 1.00 98.56 210 GLU A C 1
ATOM 1635 O O . GLU A 1 210 ? -0.698 -5.372 9.091 1.00 98.56 210 GLU A O 1
ATOM 1640 N N . VAL A 1 211 ? -1.541 -7.302 9.869 1.00 98.69 211 VAL A N 1
ATOM 1641 C CA . VAL A 1 211 ? -0.629 -8.159 9.092 1.00 98.69 211 VAL A CA 1
ATOM 1642 C C . VAL A 1 211 ? -0.875 -8.011 7.589 1.00 98.69 211 VAL A C 1
ATOM 1644 O O . VAL A 1 211 ? 0.080 -7.900 6.822 1.00 98.69 211 VAL A O 1
ATOM 1647 N N . GLN A 1 212 ? -2.139 -7.979 7.156 1.00 98.50 212 GLN A N 1
ATOM 1648 C CA . GLN A 1 212 ? -2.480 -7.760 5.745 1.00 98.50 212 GLN A CA 1
ATOM 1649 C C . GLN A 1 212 ? -2.012 -6.386 5.257 1.00 98.50 212 GLN A C 1
ATOM 1651 O O . GLN A 1 212 ? -1.446 -6.282 4.171 1.00 98.50 212 GLN A O 1
ATOM 1656 N N . LEU A 1 213 ? -2.196 -5.342 6.067 1.00 98.62 213 LEU A N 1
ATOM 1657 C CA . LEU A 1 213 ? -1.721 -4.000 5.755 1.00 98.62 213 LEU A CA 1
ATOM 1658 C C . LEU A 1 213 ? -0.199 -3.992 5.570 1.00 98.62 213 LEU A C 1
ATOM 1660 O O . LEU A 1 213 ? 0.275 -3.499 4.549 1.00 98.62 213 LEU A O 1
ATOM 1664 N N . ALA A 1 214 ? 0.552 -4.599 6.491 1.00 98.62 214 ALA A N 1
ATOM 1665 C CA . ALA A 1 214 ? 2.007 -4.689 6.395 1.00 98.62 214 ALA A CA 1
ATOM 1666 C C . ALA A 1 214 ? 2.474 -5.437 5.129 1.00 98.62 214 ALA A C 1
ATOM 1668 O O . ALA A 1 214 ? 3.382 -4.971 4.442 1.00 98.62 214 ALA A O 1
ATOM 1669 N N . ASP A 1 215 ? 1.829 -6.552 4.769 1.00 98.62 215 ASP A N 1
ATOM 1670 C CA . ASP A 1 215 ? 2.136 -7.304 3.541 1.00 98.62 215 ASP A CA 1
ATOM 1671 C C . ASP A 1 215 ? 1.849 -6.481 2.272 1.00 98.62 215 ASP A C 1
ATOM 1673 O O . ASP A 1 215 ? 2.654 -6.446 1.340 1.00 98.62 215 ASP A O 1
ATOM 1677 N N . THR A 1 216 ? 0.727 -5.754 2.235 1.00 98.25 216 THR A N 1
ATOM 1678 C CA . THR A 1 216 ? 0.412 -4.873 1.096 1.00 98.25 216 THR A CA 1
ATOM 1679 C C . THR A 1 216 ? 1.369 -3.688 0.980 1.00 98.25 216 THR A C 1
ATOM 1681 O O . THR A 1 216 ? 1.745 -3.330 -0.135 1.00 98.25 216 THR A O 1
ATOM 1684 N N . GLN A 1 217 ? 1.808 -3.111 2.102 1.00 98.62 217 GLN A N 1
ATOM 1685 C CA . GLN A 1 217 ? 2.822 -2.055 2.125 1.00 98.62 217 GLN A CA 1
ATOM 1686 C C . GLN A 1 217 ? 4.165 -2.570 1.601 1.00 98.62 217 GLN A C 1
ATOM 1688 O O . GLN A 1 217 ? 4.766 -1.933 0.741 1.00 98.62 217 GLN A O 1
ATOM 1693 N N . PHE A 1 218 ? 4.589 -3.759 2.037 1.00 98.69 218 PHE A N 1
ATOM 1694 C CA . PHE A 1 218 ? 5.808 -4.392 1.536 1.00 98.69 218 PHE A CA 1
ATOM 1695 C C . PHE A 1 218 ? 5.761 -4.603 0.013 1.00 98.69 218 PHE A C 1
ATOM 1697 O O . PHE A 1 218 ? 6.693 -4.226 -0.697 1.00 98.69 218 PHE A O 1
ATOM 1704 N N . LYS A 1 219 ? 4.647 -5.136 -0.506 1.00 98.50 219 LYS A N 1
ATOM 1705 C CA . LYS A 1 219 ? 4.441 -5.327 -1.953 1.00 98.50 219 LYS A CA 1
ATOM 1706 C C . LYS A 1 219 ? 4.423 -4.009 -2.727 1.00 98.50 219 LYS A C 1
ATOM 1708 O O . LYS A 1 219 ? 4.927 -3.954 -3.846 1.00 98.50 219 LYS A O 1
ATOM 1713 N N . LEU A 1 220 ? 3.850 -2.952 -2.150 1.00 98.56 220 LEU A N 1
ATOM 1714 C CA . LEU A 1 220 ? 3.850 -1.617 -2.746 1.00 98.56 220 LEU A CA 1
ATOM 1715 C C . LEU A 1 220 ? 5.275 -1.057 -2.853 1.00 98.56 220 LEU A C 1
ATOM 1717 O O . LEU A 1 220 ? 5.650 -0.538 -3.903 1.00 98.56 220 LEU A O 1
ATOM 1721 N N . ASP A 1 221 ? 6.077 -1.192 -1.797 1.00 98.56 221 ASP A N 1
ATOM 1722 C CA . ASP A 1 221 ? 7.470 -0.743 -1.786 1.00 98.56 221 ASP A CA 1
ATOM 1723 C C . ASP A 1 221 ? 8.328 -1.514 -2.797 1.00 98.56 221 ASP A C 1
ATOM 1725 O O . ASP A 1 221 ? 9.146 -0.918 -3.503 1.00 98.56 221 ASP A O 1
ATOM 1729 N N . GLU A 1 222 ? 8.123 -2.827 -2.913 1.00 98.56 222 GLU A N 1
ATOM 1730 C CA . GLU A 1 222 ? 8.778 -3.658 -3.925 1.00 98.56 222 GLU A CA 1
ATOM 1731 C C . GLU A 1 222 ? 8.381 -3.231 -5.346 1.00 98.56 222 GLU A C 1
ATOM 1733 O O . GLU A 1 222 ? 9.253 -2.973 -6.178 1.00 98.56 222 GLU A O 1
ATOM 1738 N N . ALA A 1 223 ? 7.083 -3.052 -5.611 1.00 98.19 223 ALA A N 1
ATOM 1739 C CA . ALA A 1 223 ? 6.595 -2.571 -6.901 1.00 98.19 223 ALA A CA 1
ATOM 1740 C C . ALA A 1 223 ? 7.191 -1.199 -7.258 1.00 98.19 223 ALA A C 1
ATOM 1742 O O . ALA A 1 223 ? 7.673 -1.009 -8.375 1.00 98.19 223 ALA A O 1
ATOM 1743 N N . ASN A 1 224 ? 7.255 -0.268 -6.304 1.00 98.56 224 ASN A N 1
ATOM 1744 C CA . ASN A 1 224 ? 7.873 1.044 -6.506 1.00 98.56 224 ASN A CA 1
ATOM 1745 C C . ASN A 1 224 ? 9.369 0.945 -6.842 1.00 98.56 224 ASN A C 1
ATOM 1747 O O . ASN A 1 224 ? 9.849 1.672 -7.713 1.00 98.56 224 ASN A O 1
ATOM 1751 N N . ARG A 1 225 ? 10.115 0.035 -6.199 1.00 98.50 225 ARG A N 1
ATOM 1752 C CA . ARG A 1 225 ? 11.524 -0.224 -6.548 1.00 98.50 225 ARG A CA 1
ATOM 1753 C C . ARG A 1 225 ? 11.655 -0.747 -7.975 1.00 98.50 225 ARG A C 1
ATOM 1755 O O . ARG A 1 225 ? 12.405 -0.164 -8.752 1.00 98.50 225 ARG A O 1
ATOM 1762 N N . THR A 1 226 ? 10.868 -1.758 -8.348 1.00 98.31 226 THR A N 1
ATOM 1763 C CA . THR A 1 226 ? 10.900 -2.304 -9.717 1.00 98.31 226 THR A CA 1
ATOM 1764 C C . THR A 1 226 ? 10.527 -1.260 -10.771 1.00 98.31 226 THR A C 1
ATOM 1766 O O . THR A 1 226 ? 11.138 -1.207 -11.835 1.00 98.31 226 THR A O 1
ATOM 1769 N N . LEU A 1 227 ? 9.569 -0.376 -10.471 1.00 98.56 227 LEU A N 1
ATOM 1770 C CA . LEU A 1 227 ? 9.176 0.716 -11.358 1.00 98.56 227 LEU A CA 1
ATOM 1771 C C . LEU A 1 227 ? 10.330 1.701 -11.574 1.00 98.56 227 LEU A C 1
ATOM 1773 O O . LEU A 1 227 ? 10.577 2.107 -12.710 1.00 98.56 227 LEU A O 1
ATOM 1777 N N . ASN A 1 228 ? 11.065 2.044 -10.514 1.00 98.56 228 ASN A N 1
ATOM 1778 C CA . ASN A 1 228 ? 12.246 2.902 -10.616 1.00 98.56 228 ASN A CA 1
ATOM 1779 C C . ASN A 1 228 ? 13.366 2.246 -11.437 1.00 98.56 228 ASN A C 1
ATOM 1781 O O . ASN A 1 228 ? 13.988 2.924 -12.257 1.00 98.56 228 ASN A O 1
ATOM 1785 N N . ASP A 1 229 ? 13.588 0.939 -11.276 1.00 98.44 229 ASP A N 1
ATOM 1786 C CA . ASP A 1 229 ? 14.569 0.191 -12.072 1.00 98.44 229 ASP A CA 1
ATOM 1787 C C . ASP A 1 229 ? 14.191 0.183 -13.563 1.00 98.44 229 ASP A C 1
ATOM 1789 O O . ASP A 1 229 ? 15.039 0.422 -14.429 1.00 98.44 229 ASP A O 1
ATOM 1793 N N . PHE A 1 230 ? 12.904 -0.011 -13.880 1.00 98.44 230 PHE A N 1
ATOM 1794 C CA . PHE A 1 230 ? 12.410 0.078 -15.255 1.00 98.44 230 PHE A CA 1
ATOM 1795 C C . PHE A 1 230 ? 12.533 1.489 -15.837 1.00 98.44 230 PHE A C 1
ATOM 1797 O O . PHE A 1 230 ? 12.929 1.629 -16.995 1.00 98.44 230 PHE A O 1
ATOM 1804 N N . ASP A 1 231 ? 12.229 2.538 -15.069 1.00 98.62 231 ASP A N 1
ATOM 1805 C CA . ASP A 1 231 ? 12.372 3.923 -15.532 1.00 98.62 231 ASP A CA 1
ATOM 1806 C C . ASP A 1 231 ? 13.846 4.288 -15.785 1.00 98.62 231 ASP A C 1
ATOM 1808 O O . ASP A 1 231 ? 14.176 4.911 -16.799 1.00 98.62 231 ASP A O 1
ATOM 1812 N N . ALA A 1 232 ? 14.759 3.825 -14.924 1.00 98.56 232 ALA A N 1
ATOM 1813 C CA . ALA A 1 232 ? 16.198 3.958 -15.136 1.00 98.56 232 ALA A CA 1
ATOM 1814 C C . ALA A 1 232 ? 16.658 3.220 -16.407 1.00 98.56 232 ALA A C 1
ATOM 1816 O O . ALA A 1 232 ? 17.369 3.799 -17.236 1.00 98.56 232 ALA A O 1
ATOM 1817 N N . GLY A 1 233 ? 16.201 1.979 -16.609 1.00 98.50 233 GLY A N 1
ATOM 1818 C CA . GLY A 1 233 ? 16.472 1.203 -17.822 1.00 98.50 233 GLY A CA 1
ATOM 1819 C C . GLY A 1 233 ? 15.950 1.888 -19.087 1.00 98.50 233 GLY A C 1
ATOM 1820 O O . GLY A 1 233 ? 16.679 2.024 -20.070 1.00 98.50 233 GLY A O 1
ATOM 1821 N N . LYS A 1 234 ? 14.719 2.410 -19.045 1.00 98.62 234 LYS A N 1
ATOM 1822 C CA . LYS A 1 234 ? 14.105 3.164 -20.145 1.00 98.62 234 LYS A CA 1
ATOM 1823 C C . LYS A 1 234 ? 14.918 4.405 -20.511 1.00 98.62 234 LYS A C 1
ATOM 1825 O O . LYS A 1 234 ? 15.150 4.646 -21.693 1.00 98.62 234 LYS A O 1
ATOM 1830 N N . LYS A 1 235 ? 15.364 5.187 -19.521 1.00 98.69 235 LYS A N 1
ATOM 1831 C CA . LYS A 1 235 ? 16.203 6.376 -19.756 1.00 98.69 235 LYS A CA 1
ATOM 1832 C C . LYS A 1 235 ? 17.530 6.005 -20.407 1.00 98.69 235 LYS A C 1
ATOM 1834 O O . LYS A 1 235 ? 17.941 6.673 -21.351 1.00 98.69 235 LYS A O 1
ATOM 1839 N N . LYS A 1 236 ? 18.169 4.925 -19.951 1.00 98.62 236 LYS A N 1
ATOM 1840 C CA . LYS A 1 236 ? 19.419 4.432 -20.539 1.00 98.62 236 LYS A CA 1
ATOM 1841 C C . LYS A 1 236 ? 19.237 4.028 -22.005 1.00 98.62 236 LYS A C 1
ATOM 1843 O O . LYS A 1 236 ? 19.980 4.505 -22.856 1.00 98.62 236 LYS A O 1
ATOM 1848 N N . LEU A 1 237 ? 18.203 3.239 -22.307 1.00 98.38 237 LEU A N 1
ATOM 1849 C CA . LEU A 1 237 ? 17.879 2.839 -23.680 1.00 98.38 237 LEU A CA 1
ATOM 1850 C C . LEU A 1 237 ? 17.544 4.038 -24.575 1.00 98.38 237 LEU A C 1
ATOM 1852 O O . LEU A 1 237 ? 17.926 4.058 -25.740 1.00 98.38 237 LEU A O 1
ATOM 1856 N N . ALA A 1 238 ? 16.858 5.055 -24.047 1.00 98.56 238 ALA A N 1
ATOM 1857 C CA . ALA A 1 238 ? 16.567 6.272 -24.801 1.00 98.56 238 ALA A CA 1
ATOM 1858 C C . ALA A 1 238 ? 17.849 7.030 -25.194 1.00 98.56 238 ALA A C 1
ATOM 1860 O O . ALA A 1 238 ? 17.946 7.515 -26.319 1.00 98.56 238 ALA A O 1
ATOM 1861 N N . VAL A 1 239 ? 18.838 7.095 -24.294 1.00 98.56 239 VAL A N 1
ATOM 1862 C CA . VAL A 1 239 ? 20.154 7.691 -24.582 1.00 98.56 239 VAL A CA 1
ATOM 1863 C C . VAL A 1 239 ? 20.916 6.870 -25.625 1.00 98.56 239 VAL A C 1
ATOM 1865 O O . VAL A 1 239 ? 21.416 7.441 -26.590 1.00 98.56 239 VAL A O 1
ATOM 1868 N N . GLU A 1 240 ? 20.970 5.544 -25.470 1.00 98.31 240 GLU A N 1
ATOM 1869 C CA . GLU A 1 240 ? 21.630 4.646 -26.433 1.00 98.31 240 GLU A CA 1
ATOM 1870 C C . GLU A 1 240 ? 21.005 4.751 -27.830 1.00 98.31 240 GLU A C 1
ATOM 1872 O O . GLU A 1 240 ? 21.723 4.830 -28.825 1.00 98.31 240 GLU A O 1
ATOM 1877 N N . ASN A 1 241 ? 19.674 4.827 -27.910 1.00 98.31 241 ASN A N 1
ATOM 1878 C CA . ASN A 1 241 ? 18.966 5.007 -29.174 1.00 98.31 241 ASN A CA 1
ATOM 1879 C C . ASN A 1 241 ? 19.308 6.352 -29.837 1.00 98.31 241 ASN A C 1
ATOM 1881 O O . ASN A 1 241 ? 19.547 6.403 -31.040 1.00 98.31 241 ASN A O 1
ATOM 1885 N N . GLY A 1 242 ? 19.389 7.433 -29.053 1.00 98.56 242 GLY A N 1
ATOM 1886 C CA . GLY A 1 242 ? 19.803 8.742 -29.563 1.00 98.56 242 GLY A CA 1
ATOM 1887 C C . GLY A 1 242 ? 21.227 8.738 -30.130 1.00 98.56 242 GLY A C 1
ATOM 1888 O O . GLY A 1 242 ? 21.468 9.305 -31.193 1.00 98.56 242 GLY A O 1
ATOM 1889 N N . GLU A 1 243 ? 22.163 8.056 -29.465 1.00 98.56 243 GLU A N 1
ATOM 1890 C CA . GLU A 1 243 ? 23.543 7.933 -29.948 1.00 98.56 243 GLU A CA 1
ATOM 1891 C C . GLU A 1 243 ? 23.642 7.064 -31.211 1.00 98.56 243 GLU A C 1
ATOM 1893 O O . GLU A 1 243 ? 24.339 7.436 -32.154 1.00 98.56 243 GLU A O 1
ATOM 1898 N N . LEU A 1 244 ? 22.910 5.947 -31.278 1.00 98.31 244 LEU A N 1
ATOM 1899 C CA . LEU A 1 244 ? 22.838 5.120 -32.489 1.00 98.31 244 LEU A CA 1
ATOM 1900 C C . LEU A 1 244 ? 22.261 5.898 -33.675 1.00 98.31 244 LEU A C 1
ATOM 1902 O O . LEU A 1 244 ? 22.756 5.771 -34.793 1.00 98.31 244 LEU A O 1
ATOM 1906 N N . GLN A 1 245 ? 21.251 6.733 -33.435 1.00 98.56 245 GLN A N 1
ATOM 1907 C CA . GLN A 1 245 ? 20.674 7.577 -34.472 1.00 98.56 245 GLN A CA 1
ATOM 1908 C C . GLN A 1 245 ? 21.666 8.642 -34.960 1.00 98.56 245 GLN A C 1
ATOM 1910 O O . GLN A 1 245 ? 21.812 8.831 -36.165 1.00 98.56 245 GLN A O 1
ATOM 1915 N N . ARG A 1 246 ? 22.439 9.253 -34.052 1.00 98.56 246 ARG A N 1
ATOM 1916 C CA . ARG A 1 246 ? 23.535 10.166 -34.415 1.00 98.56 246 ARG A CA 1
ATOM 1917 C C . ARG A 1 246 ? 24.605 9.471 -35.268 1.00 98.56 246 ARG A C 1
ATOM 1919 O O . ARG A 1 246 ? 25.072 10.038 -36.253 1.00 98.56 246 ARG A O 1
ATOM 1926 N N . GLN A 1 247 ? 24.999 8.249 -34.901 1.00 98.38 247 GLN A N 1
ATOM 1927 C CA . GLN A 1 247 ? 25.974 7.455 -35.662 1.00 98.38 247 GLN A CA 1
ATOM 1928 C C . GLN A 1 247 ? 25.451 7.076 -37.051 1.00 98.38 247 GLN A C 1
ATOM 1930 O O . GLN A 1 247 ? 26.213 7.097 -38.017 1.00 98.38 247 GLN A O 1
ATOM 1935 N N . LEU A 1 248 ? 24.157 6.762 -37.159 1.00 98.38 248 LEU A N 1
ATOM 1936 C CA . LEU A 1 248 ? 23.504 6.498 -38.438 1.00 98.38 248 LEU A CA 1
ATOM 1937 C C . LEU A 1 248 ? 23.566 7.728 -39.353 1.00 98.38 248 LEU A C 1
ATOM 1939 O O . LEU A 1 248 ? 24.027 7.610 -40.485 1.00 98.38 248 LEU A O 1
ATOM 1943 N N . GLU A 1 249 ? 23.182 8.905 -38.853 1.00 98.44 249 GLU A N 1
ATOM 1944 C CA . GLU A 1 249 ? 23.227 10.163 -39.616 1.00 98.44 249 GLU A CA 1
ATOM 1945 C C . GLU A 1 249 ? 24.656 10.509 -40.080 1.00 98.44 249 GLU A C 1
ATOM 1947 O O . GLU A 1 249 ? 24.872 10.953 -41.213 1.00 98.44 249 GLU A O 1
ATOM 1952 N N . GLU A 1 250 ? 25.659 10.272 -39.229 1.00 98.44 250 GLU A N 1
ATOM 1953 C CA . GLU A 1 250 ? 27.070 10.472 -39.571 1.00 98.44 250 GLU A CA 1
ATOM 1954 C C . GLU A 1 250 ? 27.522 9.524 -40.695 1.00 98.44 250 GLU A C 1
ATOM 1956 O O . GLU A 1 250 ? 28.154 9.964 -41.661 1.00 98.44 250 GLU A O 1
ATOM 1961 N N . ALA A 1 251 ? 27.151 8.242 -40.619 1.00 98.12 251 ALA A N 1
ATOM 1962 C CA . ALA A 1 251 ? 27.454 7.256 -41.653 1.00 98.12 251 ALA A CA 1
ATOM 1963 C C . ALA A 1 251 ? 26.749 7.576 -42.984 1.00 98.12 251 ALA A C 1
ATOM 1965 O O . ALA A 1 251 ? 27.372 7.504 -44.044 1.00 98.12 251 ALA A O 1
ATOM 1966 N N . GLU A 1 252 ? 25.479 7.985 -42.952 1.00 98.44 252 GLU A N 1
ATOM 1967 C CA . GLU A 1 252 ? 24.731 8.409 -44.142 1.00 98.44 252 GLU A CA 1
ATOM 1968 C C . GLU A 1 252 ? 25.380 9.626 -44.818 1.00 98.44 252 GLU A C 1
ATOM 1970 O O . GLU A 1 252 ? 25.539 9.654 -46.044 1.00 98.44 252 GLU A O 1
ATOM 1975 N N . SER A 1 253 ? 25.830 10.604 -44.025 1.00 98.50 253 SER A N 1
ATOM 1976 C CA . SER A 1 253 ? 26.576 11.766 -44.516 1.00 98.50 253 SER A CA 1
ATOM 1977 C C . SER A 1 253 ? 27.894 11.360 -45.190 1.00 98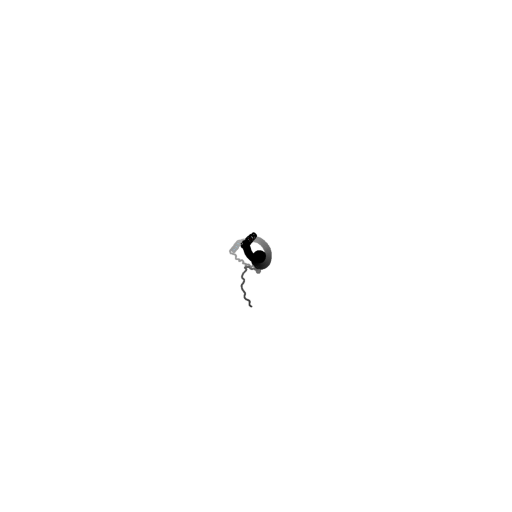.50 253 SER A C 1
ATOM 1979 O O . SER A 1 253 ? 28.190 11.805 -46.306 1.00 98.50 253 SER A O 1
ATOM 1981 N N . GLN A 1 254 ? 28.658 10.450 -44.571 1.00 98.38 254 GLN A N 1
ATOM 1982 C CA . GLN A 1 254 ? 29.893 9.910 -45.152 1.00 98.38 254 GLN A CA 1
ATOM 1983 C C . GLN A 1 254 ? 29.630 9.175 -46.473 1.00 98.38 254 GLN A C 1
ATOM 1985 O O . GLN A 1 254 ? 30.339 9.404 -47.456 1.00 98.38 254 GLN A O 1
ATOM 1990 N N . VAL A 1 255 ? 28.586 8.344 -46.539 1.00 98.50 255 VAL A N 1
ATOM 1991 C CA . VAL A 1 255 ? 28.179 7.647 -47.771 1.00 98.50 255 VAL A CA 1
ATOM 1992 C C . VAL A 1 255 ? 27.815 8.648 -48.869 1.00 98.50 255 VAL A C 1
ATOM 1994 O O . VAL A 1 255 ? 28.261 8.507 -50.010 1.00 98.50 255 VAL A O 1
ATOM 1997 N N . ALA A 1 256 ? 27.056 9.699 -48.547 1.00 98.44 256 ALA A N 1
ATOM 1998 C CA . ALA A 1 256 ? 26.714 10.746 -49.507 1.00 98.44 256 ALA A CA 1
ATOM 1999 C C . ALA A 1 256 ? 27.960 11.483 -50.032 1.00 98.44 256 ALA A C 1
ATOM 2001 O O . ALA A 1 256 ? 28.053 11.771 -51.230 1.00 98.44 256 ALA A O 1
ATOM 2002 N N . GLN A 1 257 ? 28.938 11.763 -49.165 1.00 98.31 257 GLN A N 1
ATOM 2003 C CA . GLN A 1 257 ? 30.209 12.373 -49.559 1.00 98.31 257 GLN A CA 1
ATOM 2004 C C . GLN A 1 257 ? 31.034 11.447 -50.464 1.00 98.31 257 GLN A C 1
ATOM 2006 O O . GLN A 1 257 ? 31.514 11.891 -51.510 1.00 98.31 257 GLN A O 1
ATOM 2011 N N . LEU A 1 258 ? 31.163 10.166 -50.108 1.00 98.06 258 LEU A N 1
ATOM 2012 C CA . LEU A 1 258 ? 31.870 9.171 -50.916 1.00 98.06 258 LEU A CA 1
ATOM 2013 C C . LEU A 1 258 ? 31.236 9.008 -52.298 1.00 98.06 258 LEU A C 1
ATOM 2015 O O . LEU A 1 258 ? 31.954 8.986 -53.295 1.00 98.06 258 LEU A O 1
ATOM 2019 N N . ASN A 1 259 ? 29.905 8.992 -52.384 1.00 98.38 259 ASN A N 1
ATOM 2020 C CA . ASN A 1 259 ? 29.198 8.932 -53.663 1.00 98.38 259 ASN A CA 1
ATOM 2021 C C . ASN A 1 259 ? 29.498 10.145 -54.559 1.00 98.38 259 ASN A C 1
ATOM 2023 O O . ASN A 1 259 ? 29.698 9.982 -55.763 1.00 98.38 259 ASN A O 1
ATOM 2027 N N . LYS A 1 260 ? 29.597 11.356 -53.990 1.00 98.44 260 LYS A N 1
ATOM 2028 C CA . LYS A 1 260 ? 30.003 12.557 -54.746 1.00 98.44 260 LYS A CA 1
ATOM 2029 C C . LYS A 1 260 ? 31.436 12.447 -55.269 1.00 98.44 260 LYS A C 1
ATOM 2031 O O . LYS A 1 260 ? 31.688 12.785 -56.424 1.00 98.44 260 LYS A O 1
ATOM 2036 N N . ILE A 1 261 ? 32.365 11.968 -54.439 1.00 98.31 261 ILE A N 1
ATOM 2037 C CA . ILE A 1 261 ? 33.767 11.767 -54.839 1.00 98.31 261 ILE A CA 1
ATOM 2038 C C . ILE A 1 261 ? 33.858 10.707 -55.937 1.00 98.31 261 ILE A C 1
ATOM 2040 O O . ILE A 1 261 ? 34.517 10.938 -56.945 1.00 98.31 261 ILE A O 1
ATOM 2044 N N . MET A 1 262 ? 33.160 9.581 -55.781 1.00 98.38 262 MET A N 1
ATOM 2045 C CA . MET A 1 262 ? 33.106 8.513 -56.778 1.00 98.38 262 MET A CA 1
ATOM 2046 C C . MET A 1 262 ? 32.598 9.030 -58.128 1.00 98.38 262 MET A C 1
ATOM 2048 O O . MET A 1 262 ? 33.226 8.765 -59.150 1.00 98.38 262 MET A O 1
ATOM 2052 N N . ALA A 1 263 ? 31.512 9.809 -58.141 1.00 98.31 263 ALA A N 1
ATOM 2053 C CA . ALA A 1 263 ? 30.990 10.411 -59.366 1.00 98.31 263 ALA A CA 1
ATOM 2054 C C . ALA A 1 263 ? 32.000 11.374 -60.019 1.00 98.31 263 ALA A C 1
ATOM 2056 O O . ALA A 1 263 ? 32.190 11.331 -61.231 1.00 98.31 263 ALA A O 1
ATOM 2057 N N . SER A 1 264 ? 32.686 12.198 -59.220 1.00 98.31 264 SER A N 1
ATOM 2058 C CA . SER A 1 264 ? 33.742 13.104 -59.697 1.00 98.31 264 SER A CA 1
ATOM 2059 C C . SER A 1 264 ? 34.947 12.353 -60.279 1.00 98.31 264 SER A C 1
ATOM 2061 O O . SER A 1 264 ? 35.459 12.705 -61.337 1.00 98.31 264 SER A O 1
ATOM 2063 N N . LEU A 1 265 ? 35.396 11.277 -59.630 1.00 97.88 265 LEU A N 1
ATOM 2064 C CA . LEU A 1 265 ? 36.493 10.453 -60.143 1.00 97.88 265 LEU A CA 1
ATOM 2065 C C . LEU A 1 265 ? 36.095 9.709 -61.421 1.00 97.88 265 LEU A C 1
ATOM 2067 O O . LEU A 1 265 ? 36.919 9.565 -62.320 1.00 97.88 265 LEU A O 1
ATOM 2071 N N . ALA A 1 266 ? 34.838 9.273 -61.533 1.00 98.19 266 ALA A N 1
ATOM 2072 C CA . ALA A 1 266 ? 34.329 8.652 -62.750 1.00 98.19 266 ALA A CA 1
ATOM 2073 C C . ALA A 1 266 ? 34.345 9.627 -63.941 1.00 98.19 266 ALA A C 1
ATOM 2075 O O . ALA A 1 266 ? 34.764 9.239 -65.030 1.00 98.19 266 ALA A O 1
ATOM 2076 N N . THR A 1 267 ? 33.958 10.895 -63.744 1.00 98.19 267 THR A N 1
ATOM 2077 C CA . THR A 1 267 ? 34.036 11.907 -64.812 1.00 98.19 267 THR A CA 1
ATOM 2078 C C . THR A 1 267 ? 35.480 12.263 -65.166 1.00 98.19 267 THR A C 1
ATOM 2080 O O . THR A 1 267 ? 35.796 12.375 -66.348 1.00 98.19 267 THR A O 1
ATOM 2083 N N . GLN A 1 268 ? 36.377 12.378 -64.178 1.00 97.69 268 GLN A N 1
ATOM 2084 C CA . GLN A 1 268 ? 37.811 12.597 -64.420 1.00 97.69 268 GLN A CA 1
ATOM 2085 C C . GLN A 1 268 ? 38.453 11.444 -65.199 1.00 97.69 268 GLN A C 1
ATOM 2087 O O . GLN A 1 268 ? 39.255 11.683 -66.099 1.00 97.69 268 GLN A O 1
ATOM 2092 N N . LEU A 1 269 ? 38.091 10.200 -64.874 1.00 98.00 269 LEU A N 1
ATOM 2093 C CA . LEU A 1 269 ? 38.566 9.019 -65.588 1.00 98.00 269 LEU A CA 1
ATOM 2094 C C . LEU A 1 269 ? 38.130 9.045 -67.057 1.00 98.00 269 LEU A C 1
ATOM 2096 O O . LEU A 1 269 ? 38.931 8.725 -67.933 1.00 98.00 269 LEU A O 1
ATOM 2100 N N . GLU A 1 270 ? 36.879 9.414 -67.327 1.00 98.12 270 GLU A N 1
ATOM 2101 C CA . GLU A 1 270 ? 36.357 9.465 -68.692 1.00 98.12 270 GLU A CA 1
ATOM 2102 C C . GLU A 1 270 ? 37.009 10.581 -69.518 1.00 98.12 270 GLU A C 1
ATOM 2104 O O . GLU A 1 270 ? 37.383 10.360 -70.669 1.00 98.12 270 GLU A O 1
ATOM 2109 N N . GLU A 1 271 ? 37.250 11.746 -68.913 1.00 98.00 271 GLU A N 1
ATOM 2110 C CA . GLU A 1 271 ? 37.992 12.825 -69.570 1.00 98.00 271 GLU A CA 1
ATOM 2111 C C . GLU A 1 271 ? 39.447 12.425 -69.853 1.00 98.00 271 GLU A C 1
ATOM 2113 O O . GLU A 1 271 ? 39.942 12.649 -70.956 1.00 98.00 271 GLU A O 1
ATOM 2118 N N . ALA A 1 272 ? 40.124 11.767 -68.907 1.00 97.50 272 ALA A N 1
ATOM 2119 C CA . ALA A 1 272 ? 41.488 11.280 -69.112 1.00 97.50 272 ALA A CA 1
ATOM 2120 C C . ALA A 1 272 ? 41.571 10.253 -70.254 1.00 97.50 272 ALA A C 1
ATOM 2122 O O . ALA A 1 272 ? 42.496 10.310 -71.063 1.00 97.50 272 ALA A O 1
ATOM 2123 N N . LYS A 1 273 ? 40.589 9.345 -70.362 1.00 98.12 273 LYS A N 1
ATOM 2124 C CA . LYS A 1 273 ? 40.484 8.423 -71.504 1.00 98.12 273 LYS A CA 1
ATOM 2125 C C . LYS A 1 273 ? 40.278 9.171 -72.817 1.00 98.12 273 LYS A C 1
ATOM 2127 O O . LYS A 1 273 ? 40.963 8.870 -73.786 1.00 98.12 273 LYS A O 1
ATOM 2132 N N . ARG A 1 274 ? 39.385 10.168 -72.844 1.00 97.81 274 ARG A N 1
ATOM 2133 C CA . ARG A 1 274 ? 39.128 10.991 -74.035 1.00 97.81 274 ARG A CA 1
ATOM 2134 C C . ARG A 1 274 ? 40.394 11.700 -74.515 1.00 97.81 274 ARG A C 1
ATOM 2136 O O . ARG A 1 274 ? 40.660 11.709 -75.714 1.00 97.81 274 ARG A O 1
ATOM 2143 N N . VAL A 1 275 ? 41.168 12.270 -73.588 1.00 97.50 275 VAL A N 1
ATOM 2144 C CA . VAL A 1 275 ? 42.459 12.910 -73.884 1.00 97.50 275 VAL A CA 1
ATOM 2145 C C . VAL A 1 275 ? 43.462 11.887 -74.418 1.00 97.50 275 VAL A C 1
ATOM 2147 O O . VAL A 1 275 ? 44.052 12.122 -75.467 1.00 97.50 275 VAL A O 1
ATOM 2150 N N . ALA A 1 276 ? 43.604 10.730 -73.765 1.00 97.06 276 ALA A N 1
ATOM 2151 C CA . ALA A 1 276 ? 44.519 9.677 -74.209 1.00 97.06 276 ALA A CA 1
ATOM 2152 C C . ALA A 1 276 ? 44.174 9.142 -75.613 1.00 97.06 276 ALA A C 1
ATOM 2154 O O . ALA A 1 276 ? 45.068 8.919 -76.430 1.00 97.06 276 ALA A O 1
ATOM 2155 N N . ASP A 1 277 ? 42.884 8.967 -75.914 1.00 97.75 277 ASP A N 1
ATOM 2156 C CA . ASP A 1 277 ? 42.413 8.553 -77.238 1.00 97.75 277 ASP A CA 1
ATOM 2157 C C . ASP A 1 277 ? 42.715 9.610 -78.308 1.00 97.75 277 ASP A C 1
ATOM 2159 O O . ASP A 1 277 ? 43.072 9.263 -79.436 1.00 97.75 277 ASP A O 1
ATOM 2163 N N . GLU A 1 278 ? 42.586 10.897 -77.977 1.00 97.31 278 GLU A N 1
ATOM 2164 C CA . GLU A 1 278 ? 42.908 11.987 -78.899 1.00 97.31 278 GLU A CA 1
ATOM 2165 C C . GLU A 1 278 ? 44.413 12.080 -79.166 1.00 97.31 278 GLU A C 1
ATOM 2167 O O . GLU A 1 278 ? 44.829 12.080 -80.324 1.00 97.31 278 GLU A O 1
ATOM 2172 N N . GLU A 1 279 ? 45.243 12.027 -78.121 1.00 96.62 279 GLU A N 1
ATOM 2173 C CA . GLU A 1 279 ? 46.704 11.974 -78.257 1.00 96.62 279 GLU A CA 1
ATOM 2174 C C . GLU A 1 279 ? 47.154 10.764 -79.094 1.00 96.62 279 GLU A C 1
ATOM 2176 O O . GLU A 1 279 ? 48.073 10.865 -79.912 1.00 96.62 279 GLU A O 1
ATOM 2181 N N . ALA A 1 280 ? 46.493 9.610 -78.944 1.00 97.62 280 ALA A N 1
ATOM 2182 C CA . ALA A 1 280 ? 46.769 8.430 -79.757 1.00 97.62 280 ALA A CA 1
ATOM 2183 C C . ALA A 1 280 ? 46.440 8.657 -81.245 1.00 97.62 280 ALA A C 1
ATOM 2185 O O . ALA A 1 280 ? 47.223 8.248 -82.113 1.00 97.62 280 ALA A O 1
ATOM 2186 N N . ARG A 1 281 ? 45.325 9.336 -81.560 1.00 97.62 281 ARG A N 1
ATOM 2187 C CA . ARG A 1 281 ? 44.965 9.719 -82.940 1.00 97.62 281 ARG A CA 1
ATOM 2188 C C . ARG A 1 281 ? 45.955 10.722 -83.522 1.00 97.62 281 ARG A C 1
ATOM 2190 O O . ARG A 1 281 ? 46.425 10.519 -84.643 1.00 97.62 281 ARG A O 1
ATOM 2197 N N . GLU A 1 282 ? 46.308 11.762 -82.770 1.00 97.19 282 GLU A N 1
ATOM 2198 C CA . GLU A 1 282 ? 47.297 12.761 -83.183 1.00 97.19 282 GLU A CA 1
ATOM 2199 C C . GLU A 1 282 ? 48.659 12.117 -83.448 1.00 97.19 282 GLU A C 1
ATOM 2201 O O . GLU A 1 282 ? 49.268 12.351 -84.494 1.00 97.19 282 GLU A O 1
ATOM 2206 N N . ARG A 1 283 ? 49.113 11.229 -82.555 1.00 97.62 283 ARG A N 1
ATOM 2207 C CA . ARG A 1 283 ? 50.350 10.462 -82.737 1.00 97.62 283 ARG A CA 1
ATOM 2208 C C . ARG A 1 283 ? 50.307 9.608 -84.001 1.00 97.62 283 ARG A C 1
ATOM 2210 O O . ARG A 1 283 ? 51.293 9.575 -84.736 1.00 97.62 283 ARG A O 1
ATOM 2217 N N . ALA A 1 284 ? 49.195 8.924 -84.270 1.00 97.25 284 ALA A N 1
ATOM 2218 C CA . ALA A 1 284 ? 49.033 8.137 -85.492 1.00 97.25 284 ALA A CA 1
ATOM 2219 C C . ALA A 1 284 ? 49.077 9.024 -86.750 1.00 97.25 284 ALA A C 1
ATOM 2221 O O . ALA A 1 284 ? 49.746 8.675 -87.725 1.00 97.25 284 ALA A O 1
ATOM 2222 N N . ALA A 1 285 ? 48.435 10.196 -86.714 1.00 97.00 285 ALA A N 1
ATOM 2223 C CA . ALA A 1 285 ? 48.462 11.168 -87.804 1.00 97.00 285 ALA A CA 1
ATOM 2224 C C . ALA A 1 285 ? 49.870 11.742 -88.040 1.00 97.00 285 ALA A C 1
ATOM 2226 O O . ALA A 1 285 ? 50.314 11.837 -89.187 1.00 97.00 285 ALA A O 1
ATOM 2227 N N . LEU A 1 286 ? 50.597 12.086 -86.972 1.00 96.44 286 LEU A N 1
ATOM 2228 C CA . LEU A 1 286 ? 51.987 12.544 -87.042 1.00 96.44 286 LEU A CA 1
ATOM 2229 C C . LEU A 1 286 ? 52.911 11.460 -87.594 1.00 96.44 286 LEU A C 1
ATOM 2231 O O . LEU A 1 286 ? 53.733 11.757 -88.456 1.00 96.44 286 LEU A O 1
ATOM 2235 N N . LEU A 1 287 ? 52.745 10.207 -87.164 1.00 97.00 287 LEU A N 1
ATOM 2236 C CA . LEU A 1 287 ? 53.506 9.078 -87.698 1.00 97.00 287 LEU A CA 1
ATOM 2237 C C . LEU A 1 287 ? 53.238 8.872 -89.197 1.00 97.00 287 LEU A C 1
ATOM 2239 O O . LEU A 1 287 ? 54.164 8.584 -89.950 1.00 97.00 287 LEU A O 1
ATOM 2243 N N . GLY A 1 288 ? 51.990 9.052 -89.641 1.00 96.94 288 GLY A N 1
ATOM 2244 C CA . GLY A 1 288 ? 51.634 9.039 -91.062 1.00 96.94 288 GLY A CA 1
ATOM 2245 C C . GLY A 1 288 ? 52.336 10.145 -91.855 1.00 96.94 288 GLY A C 1
ATOM 2246 O O . GLY A 1 288 ? 52.968 9.864 -92.869 1.00 96.94 288 GLY A O 1
ATOM 2247 N N . LYS A 1 289 ? 52.296 11.393 -91.364 1.00 97.19 289 LYS A N 1
ATOM 2248 C CA . LYS A 1 289 ? 53.017 12.525 -91.980 1.00 97.19 289 LYS A CA 1
ATOM 2249 C C . LYS A 1 289 ? 54.525 12.289 -92.029 1.00 97.19 289 LYS A C 1
ATOM 2251 O O . LYS A 1 289 ? 55.150 12.585 -93.038 1.00 97.19 289 LYS A O 1
ATOM 2256 N N . TYR A 1 290 ? 55.090 11.757 -90.949 1.00 97.06 290 TYR A N 1
ATOM 2257 C CA . TYR A 1 290 ? 56.507 11.435 -90.853 1.00 97.06 290 TYR A CA 1
ATOM 2258 C C . TYR A 1 290 ? 56.923 10.414 -91.919 1.00 97.06 290 TYR A C 1
ATOM 2260 O O . TYR A 1 290 ? 57.855 10.687 -92.661 1.00 97.06 290 TYR A O 1
ATOM 2268 N N . ARG A 1 291 ? 56.174 9.314 -92.087 1.00 97.12 291 ARG A N 1
ATOM 2269 C CA . ARG A 1 291 ? 56.436 8.318 -93.145 1.00 97.12 291 ARG A CA 1
ATOM 2270 C C . ARG A 1 291 ? 56.345 8.896 -94.557 1.00 97.12 291 ARG A C 1
ATOM 2272 O O . ARG A 1 291 ? 57.135 8.521 -95.414 1.00 97.12 291 ARG A O 1
ATOM 2279 N N . ASN A 1 292 ? 55.395 9.800 -94.804 1.00 96.12 292 ASN A N 1
ATOM 2280 C CA . ASN A 1 292 ? 55.302 10.484 -96.096 1.00 96.12 292 ASN A CA 1
ATOM 2281 C C . ASN A 1 292 ? 56.540 11.353 -96.346 1.00 96.12 292 ASN A C 1
ATOM 2283 O O . ASN A 1 292 ? 57.122 11.273 -97.417 1.00 96.12 292 ASN A O 1
ATOM 2287 N N . LEU A 1 293 ? 56.975 12.126 -95.344 1.00 95.50 293 LEU A N 1
ATOM 2288 C CA . LEU A 1 293 ? 58.190 12.937 -95.445 1.00 95.50 293 LEU A CA 1
ATOM 2289 C C . LEU A 1 293 ? 59.454 12.087 -95.595 1.00 95.50 293 LEU A C 1
ATOM 2291 O O . LEU A 1 293 ? 60.357 12.503 -96.308 1.00 95.50 293 LEU A O 1
ATOM 2295 N N . GLU A 1 294 ? 59.534 10.923 -94.942 1.00 96.44 294 GLU A N 1
ATOM 2296 C CA . GLU A 1 294 ? 60.617 9.954 -95.159 1.00 96.44 294 GLU A CA 1
ATOM 2297 C C . GLU A 1 294 ? 60.639 9.475 -96.614 1.00 96.44 294 GLU A C 1
ATOM 2299 O O . GLU A 1 294 ? 61.692 9.513 -97.243 1.00 96.44 294 GLU A O 1
ATOM 2304 N N . HIS A 1 295 ? 59.480 9.106 -97.169 1.00 96.81 295 HIS A N 1
ATOM 2305 C CA . HIS A 1 295 ? 59.371 8.700 -98.569 1.00 96.81 295 HIS A CA 1
ATOM 2306 C C . HIS A 1 295 ? 59.743 9.834 -99.539 1.00 96.81 295 HIS A C 1
ATOM 2308 O O . HIS A 1 295 ? 60.510 9.609 -100.471 1.00 96.81 295 HIS A O 1
ATOM 2314 N N . ASP A 1 296 ? 59.263 11.058 -99.301 1.00 95.94 296 ASP A N 1
ATOM 2315 C CA . ASP A 1 296 ? 59.637 12.237 -100.092 1.00 95.94 296 ASP A CA 1
ATOM 2316 C C . ASP A 1 296 ? 61.149 12.513 -100.013 1.00 95.94 296 ASP A C 1
ATOM 2318 O O . ASP A 1 296 ? 61.766 12.891 -101.009 1.00 95.94 296 ASP A O 1
ATOM 2322 N N . LEU A 1 297 ? 61.764 12.304 -98.842 1.00 95.62 297 LEU A N 1
ATOM 2323 C CA . LEU A 1 297 ? 63.210 12.424 -98.645 1.00 95.62 297 LEU A CA 1
ATOM 2324 C C . LEU A 1 297 ? 63.988 11.399 -99.468 1.00 95.62 297 LEU A C 1
ATOM 2326 O O . LEU A 1 297 ? 64.995 11.762 -100.072 1.00 95.62 297 LEU A O 1
ATOM 2330 N N . ASP A 1 298 ? 63.544 10.144 -99.476 1.00 96.25 298 ASP A N 1
ATOM 2331 C CA . ASP A 1 298 ? 64.177 9.085 -100.260 1.00 96.25 298 ASP A CA 1
ATOM 2332 C C . ASP A 1 298 ? 64.023 9.351 -101.766 1.00 96.25 298 ASP A C 1
ATOM 2334 O O . ASP A 1 298 ? 65.020 9.317 -102.483 1.00 96.25 298 ASP A O 1
ATOM 2338 N N . ASN A 1 299 ? 62.844 9.782 -102.228 1.00 96.06 299 ASN A N 1
ATOM 2339 C CA . ASN A 1 299 ? 62.630 10.200 -103.621 1.00 96.06 299 ASN A CA 1
ATOM 2340 C C . ASN A 1 299 ? 63.549 11.374 -104.023 1.00 96.06 299 ASN A C 1
ATOM 2342 O O . ASN A 1 299 ? 64.114 11.397 -105.116 1.00 96.06 299 ASN A O 1
ATOM 2346 N N . LEU A 1 300 ? 63.719 12.371 -103.145 1.00 94.56 300 LEU A N 1
ATOM 2347 C CA . LEU A 1 300 ? 64.639 13.487 -103.388 1.00 94.56 300 LEU A CA 1
ATOM 2348 C C . LEU A 1 300 ? 66.103 13.037 -103.407 1.00 94.56 300 LEU A C 1
ATOM 2350 O O . LEU A 1 300 ? 66.888 13.593 -104.171 1.00 94.56 300 LEU A O 1
ATOM 2354 N N . ARG A 1 301 ? 66.487 12.057 -102.581 1.00 95.75 301 ARG A N 1
ATOM 2355 C CA . ARG A 1 301 ? 67.835 11.469 -102.612 1.00 95.75 301 ARG A CA 1
ATOM 2356 C C . ARG A 1 301 ? 68.095 10.760 -103.933 1.00 95.75 301 ARG A C 1
ATOM 2358 O O . ARG A 1 301 ? 69.118 11.051 -104.541 1.00 95.75 301 ARG A O 1
ATOM 2365 N N . GLU A 1 302 ? 67.166 9.921 -104.388 1.00 95.50 302 GLU A N 1
ATOM 2366 C CA . GLU A 1 302 ? 67.245 9.258 -105.698 1.00 95.50 302 GLU A CA 1
ATOM 2367 C C . GLU A 1 302 ? 67.385 10.297 -106.821 1.00 95.50 302 GLU A C 1
ATOM 2369 O O . GLU A 1 302 ? 68.320 10.230 -107.614 1.00 95.50 302 GLU A O 1
ATOM 2374 N N . SER A 1 303 ? 66.553 11.345 -106.817 1.00 94.75 303 SER A N 1
ATOM 2375 C CA . SER A 1 303 ? 66.653 12.442 -107.790 1.00 94.75 303 SER A CA 1
ATOM 2376 C C . SER A 1 303 ? 68.005 13.171 -107.739 1.00 94.75 303 SER A C 1
ATOM 2378 O O . SER A 1 303 ? 68.559 13.534 -108.776 1.00 94.75 303 SER A O 1
ATOM 2380 N N . VAL A 1 304 ? 68.573 13.386 -106.547 1.00 94.44 304 VAL A N 1
ATOM 2381 C CA . VAL A 1 304 ? 69.910 13.983 -106.401 1.00 94.44 304 VAL A CA 1
ATOM 2382 C C . VAL A 1 304 ? 71.002 13.055 -106.940 1.00 94.44 304 VAL A C 1
ATOM 2384 O O . VAL A 1 304 ? 71.963 13.554 -107.529 1.00 94.44 304 VAL A O 1
ATOM 2387 N N . GLU A 1 305 ? 70.890 11.742 -106.742 1.00 95.38 305 GLU A N 1
ATOM 2388 C CA . GLU A 1 305 ? 71.821 10.754 -107.300 1.00 95.38 305 GLU A CA 1
ATOM 2389 C C . GLU A 1 305 ? 71.755 10.741 -108.836 1.00 95.38 305 GLU A C 1
ATOM 2391 O O . GLU A 1 305 ? 72.798 10.862 -109.482 1.00 95.38 305 GLU A O 1
ATOM 2396 N N . GLU A 1 306 ? 70.554 10.733 -109.424 1.00 94.25 306 GLU A N 1
ATOM 2397 C CA . GLU A 1 306 ? 70.348 10.827 -110.879 1.00 94.25 306 GLU A CA 1
ATOM 2398 C C . GLU A 1 306 ? 70.977 12.099 -111.476 1.00 94.25 306 GLU A C 1
ATOM 2400 O O . GLU A 1 306 ? 71.706 12.043 -112.469 1.00 94.25 306 GLU A O 1
ATOM 2405 N N . GLU A 1 307 ? 70.764 13.260 -110.849 1.00 92.50 307 GLU A N 1
ATOM 2406 C CA . GLU A 1 307 ? 71.362 14.528 -111.288 1.00 92.50 307 GLU A CA 1
ATOM 2407 C C . GLU A 1 307 ? 72.896 14.534 -111.144 1.00 92.50 307 GLU A C 1
ATOM 2409 O O . GLU A 1 307 ? 73.607 15.133 -111.959 1.00 92.50 307 GLU A O 1
ATOM 2414 N N . GLN A 1 308 ? 73.447 13.859 -110.128 1.00 94.19 308 GLN A N 1
ATOM 2415 C CA . GLN A 1 308 ? 74.897 13.694 -109.983 1.00 94.19 308 GLN A CA 1
ATOM 2416 C C . GLN A 1 308 ? 75.487 12.816 -111.090 1.00 94.19 308 GLN A C 1
ATOM 2418 O O . GLN A 1 308 ? 76.550 13.159 -111.622 1.00 94.19 308 GLN A O 1
ATOM 2423 N N . GLU A 1 309 ? 74.814 11.725 -111.460 1.00 94.38 309 GLU A N 1
ATOM 2424 C CA . GLU A 1 309 ? 75.208 10.873 -112.585 1.00 94.38 309 GLU A CA 1
ATOM 2425 C C . GLU A 1 309 ? 75.136 11.635 -113.910 1.00 94.38 309 GLU A C 1
ATOM 2427 O O . GLU A 1 309 ? 76.129 11.687 -114.643 1.00 94.38 309 GLU A O 1
ATOM 2432 N N . ALA A 1 310 ? 74.022 12.326 -114.171 1.00 93.62 310 ALA A N 1
ATOM 2433 C CA . ALA A 1 310 ? 73.854 13.168 -115.352 1.00 93.62 310 ALA A CA 1
ATOM 2434 C C . ALA A 1 310 ? 74.948 14.242 -115.437 1.00 93.62 310 ALA A C 1
ATOM 2436 O O . ALA A 1 310 ? 75.569 14.436 -116.486 1.00 93.62 310 ALA A O 1
ATOM 2437 N N . LYS A 1 311 ? 75.262 14.907 -114.316 1.00 94.56 311 LYS A N 1
ATOM 2438 C CA . LYS A 1 311 ? 76.376 15.859 -114.228 1.00 94.56 311 LYS A CA 1
ATOM 2439 C C . LYS A 1 311 ? 77.719 15.197 -114.536 1.00 94.56 311 LYS A C 1
ATOM 2441 O O . LYS A 1 311 ? 78.516 15.779 -115.274 1.00 94.56 311 LYS A O 1
ATOM 2446 N N . ALA A 1 312 ? 78.002 14.022 -113.973 1.00 94.06 312 ALA A N 1
ATOM 2447 C CA . ALA A 1 312 ? 79.250 13.301 -114.219 1.00 94.06 312 ALA A CA 1
ATOM 2448 C C . ALA A 1 312 ? 79.390 12.912 -115.699 1.00 94.06 312 ALA A C 1
ATOM 2450 O O . ALA A 1 312 ? 80.471 13.059 -116.278 1.00 94.06 312 ALA A O 1
ATOM 2451 N N . ASP A 1 313 ? 78.297 12.493 -116.333 1.00 93.44 313 ASP A N 1
ATOM 2452 C CA . ASP A 1 313 ? 78.256 12.170 -117.754 1.00 93.44 313 ASP A CA 1
ATOM 2453 C C . ASP A 1 313 ? 78.424 13.406 -118.638 1.00 93.44 313 ASP A C 1
ATOM 2455 O O . ASP A 1 313 ? 79.250 13.385 -119.556 1.00 93.44 313 ASP A O 1
ATOM 2459 N N . PHE A 1 314 ? 77.753 14.521 -118.332 1.00 91.81 314 PHE A N 1
ATOM 2460 C CA . PHE A 1 314 ? 78.010 15.793 -119.012 1.00 91.81 314 PHE A CA 1
ATOM 2461 C C . PHE A 1 314 ? 79.458 16.245 -118.843 1.00 91.81 314 PHE A C 1
ATOM 2463 O O . PHE A 1 314 ? 80.070 16.730 -119.794 1.00 91.81 314 PHE A O 1
ATOM 2470 N N . GLN A 1 315 ? 80.049 16.050 -117.665 1.00 93.25 315 GLN A N 1
ATOM 2471 C CA . GLN A 1 315 ? 81.440 16.403 -117.416 1.00 93.25 315 GLN A CA 1
ATOM 2472 C C . GLN A 1 315 ? 82.408 15.511 -118.207 1.00 93.25 315 GLN A C 1
ATOM 2474 O O . GLN A 1 315 ? 83.369 16.024 -118.781 1.00 93.25 315 GLN A O 1
ATOM 2479 N N . ARG A 1 316 ? 82.129 14.207 -118.337 1.00 93.06 316 ARG A N 1
ATOM 2480 C CA . ARG A 1 316 ? 82.871 13.301 -119.235 1.00 93.06 316 ARG A CA 1
ATOM 2481 C C . ARG A 1 316 ? 82.751 13.728 -120.696 1.00 93.06 316 ARG A C 1
ATOM 2483 O O . ARG A 1 316 ? 83.764 13.779 -121.395 1.00 93.06 316 ARG A O 1
ATOM 2490 N N . GLN A 1 317 ? 81.543 14.054 -121.157 1.00 92.69 317 GLN A N 1
ATOM 2491 C CA . GLN A 1 317 ? 81.308 14.550 -122.516 1.00 92.69 317 GLN A CA 1
ATOM 2492 C C . GLN A 1 317 ? 82.059 15.862 -122.767 1.00 92.69 317 GLN A C 1
ATOM 2494 O O . GLN A 1 317 ? 82.714 16.001 -123.798 1.00 92.69 317 GLN A O 1
ATOM 2499 N N . LEU A 1 318 ? 82.046 16.787 -121.804 1.00 91.19 318 LEU A N 1
ATOM 2500 C CA . LEU A 1 318 ? 82.796 18.040 -121.859 1.00 91.19 318 LEU A CA 1
ATOM 2501 C C . LEU A 1 318 ? 84.308 17.791 -121.935 1.00 91.19 318 LEU A C 1
ATOM 2503 O O . LEU A 1 318 ? 84.985 18.389 -122.769 1.00 91.19 318 LEU A O 1
ATOM 2507 N N . SER A 1 319 ? 84.853 16.892 -121.108 1.00 92.81 319 SER A N 1
ATOM 2508 C CA . SER A 1 319 ? 86.265 16.494 -121.176 1.00 92.81 319 SER A CA 1
ATOM 2509 C C . SER A 1 319 ? 86.621 15.888 -122.532 1.00 92.81 319 SER A C 1
ATOM 2511 O O . SER A 1 319 ? 87.667 16.222 -123.088 1.00 92.81 319 SER A O 1
ATOM 2513 N N . LYS A 1 320 ? 85.744 15.046 -123.094 1.00 93.06 320 LYS A N 1
ATOM 2514 C CA . LYS A 1 320 ? 85.922 14.463 -124.428 1.00 93.06 320 LYS A CA 1
ATOM 2515 C C . LYS A 1 320 ? 85.931 15.541 -125.514 1.00 93.06 320 LYS A C 1
ATOM 2517 O O . LYS A 1 320 ? 86.871 15.588 -126.300 1.00 93.06 320 LYS A O 1
ATOM 2522 N N . ALA A 1 321 ? 84.952 16.443 -125.512 1.00 89.38 321 ALA A N 1
ATOM 2523 C CA . ALA A 1 321 ? 84.879 17.557 -126.455 1.00 89.38 321 ALA A CA 1
ATOM 2524 C C . ALA A 1 321 ? 86.096 18.492 -126.340 1.00 89.38 321 ALA A C 1
ATOM 2526 O O . ALA A 1 321 ? 86.651 18.915 -127.350 1.00 89.38 321 ALA A O 1
ATOM 2527 N N . ASN A 1 322 ? 86.573 18.768 -125.121 1.00 89.81 322 ASN A N 1
ATOM 2528 C CA . ASN A 1 322 ? 87.801 19.537 -124.900 1.00 89.81 322 ASN A CA 1
ATOM 2529 C C . ASN A 1 322 ? 89.049 18.819 -125.435 1.00 89.81 322 ASN A C 1
ATOM 2531 O O . ASN A 1 322 ? 89.928 19.465 -126.012 1.00 89.81 322 ASN A O 1
ATOM 2535 N N . ALA A 1 323 ? 89.142 17.497 -125.266 1.00 91.12 323 ALA A N 1
ATOM 2536 C CA . ALA A 1 323 ? 90.235 16.698 -125.815 1.00 91.12 323 ALA A CA 1
ATOM 2537 C C . ALA A 1 323 ? 90.205 16.691 -127.349 1.00 91.12 323 ALA A C 1
ATOM 2539 O O . ALA A 1 323 ? 91.233 16.929 -127.976 1.00 91.12 323 ALA A O 1
ATOM 2540 N N . GLU A 1 324 ? 89.029 16.506 -127.954 1.00 89.62 324 GLU A N 1
ATOM 2541 C CA . GLU A 1 324 ? 88.828 16.613 -129.402 1.00 89.62 324 GLU A CA 1
ATOM 2542 C C . GLU A 1 324 ? 89.201 18.008 -129.911 1.00 89.62 324 GLU A C 1
ATOM 2544 O O . GLU A 1 324 ? 89.968 18.125 -130.863 1.00 89.62 324 GLU A O 1
ATOM 2549 N N . ALA A 1 325 ? 88.745 19.074 -129.247 1.00 87.75 325 ALA A N 1
ATOM 2550 C CA . ALA A 1 325 ? 89.109 20.445 -129.593 1.00 87.75 325 ALA A CA 1
ATOM 2551 C C . ALA A 1 325 ? 90.628 20.674 -129.515 1.00 87.75 325 ALA A C 1
ATOM 2553 O O . ALA A 1 325 ? 91.200 21.341 -130.374 1.00 87.75 325 ALA A O 1
ATOM 2554 N N . THR A 1 326 ? 91.299 20.096 -128.516 1.00 88.06 326 THR A N 1
ATOM 2555 C CA . THR A 1 326 ? 92.761 20.179 -128.370 1.00 88.06 326 THR A CA 1
ATOM 2556 C C . THR A 1 326 ? 93.491 19.370 -129.441 1.00 88.06 326 THR A C 1
ATOM 2558 O O . THR A 1 326 ? 94.485 19.851 -129.981 1.00 88.06 326 THR A O 1
ATOM 2561 N N . LEU A 1 327 ? 92.981 18.189 -129.805 1.00 89.75 327 LEU A N 1
ATOM 2562 C CA . LEU A 1 327 ? 93.494 17.368 -130.905 1.00 89.75 327 LEU A CA 1
ATOM 2563 C C . LEU A 1 327 ? 93.354 18.088 -132.253 1.00 89.75 327 LEU A C 1
ATOM 2565 O O . LEU A 1 327 ? 94.293 18.115 -133.041 1.00 89.75 327 LEU A O 1
ATOM 2569 N N . TRP A 1 328 ? 92.203 18.706 -132.520 1.00 86.62 328 TRP A N 1
ATOM 2570 C CA . TRP A 1 328 ? 91.998 19.516 -133.722 1.00 86.62 328 TRP A CA 1
ATOM 2571 C C . TRP A 1 328 ? 92.918 20.731 -133.752 1.00 86.62 328 TRP A C 1
ATOM 2573 O O . TRP A 1 328 ? 93.465 21.049 -134.806 1.00 86.62 328 TRP A O 1
ATOM 2583 N N . ARG A 1 329 ? 93.140 21.367 -132.597 1.00 83.69 329 ARG A N 1
ATOM 2584 C CA . ARG A 1 329 ? 94.096 22.468 -132.461 1.00 83.69 329 ARG A CA 1
ATOM 2585 C C . ARG A 1 329 ? 95.522 22.008 -132.779 1.00 83.69 329 ARG A C 1
ATOM 2587 O O . ARG A 1 329 ? 96.170 22.628 -133.610 1.00 83.69 329 ARG A O 1
ATOM 2594 N N . THR A 1 330 ? 95.965 20.878 -132.225 1.00 83.44 330 THR A N 1
ATOM 2595 C CA . THR A 1 330 ? 97.299 20.316 -132.516 1.00 83.44 330 THR A CA 1
ATOM 2596 C C . THR A 1 330 ? 97.436 19.857 -133.961 1.00 83.44 330 THR A C 1
ATOM 2598 O O . THR A 1 330 ? 98.447 20.157 -134.576 1.00 83.44 330 THR A O 1
ATOM 2601 N N . LYS A 1 331 ? 96.430 19.194 -134.546 1.00 83.38 331 LYS A N 1
ATOM 2602 C CA . LYS A 1 331 ? 96.430 18.846 -135.979 1.00 83.38 331 LYS A CA 1
ATOM 2603 C C . LYS A 1 331 ? 96.524 20.076 -136.871 1.00 83.38 331 LYS A C 1
ATOM 2605 O O . LYS A 1 331 ? 97.236 20.063 -137.867 1.00 83.38 331 LYS A O 1
ATOM 2610 N N . TYR A 1 332 ? 95.807 21.141 -136.528 1.00 78.19 332 TYR A N 1
ATOM 2611 C CA . TYR A 1 332 ? 95.918 22.400 -137.251 1.00 78.19 332 TYR A CA 1
ATOM 2612 C C . TYR A 1 332 ? 97.337 22.981 -137.132 1.00 78.19 332 TYR A C 1
ATOM 2614 O O . TYR A 1 332 ? 97.923 23.388 -138.134 1.00 78.19 332 TYR A O 1
ATOM 2622 N N . GLU A 1 333 ? 97.908 22.964 -135.928 1.00 80.12 333 GLU A N 1
ATOM 2623 C CA . GLU A 1 333 ? 99.256 23.471 -135.664 1.00 80.12 333 GLU A CA 1
ATOM 2624 C C . GLU A 1 333 ? 100.375 22.629 -136.295 1.00 80.12 333 GLU A C 1
ATOM 2626 O O . GLU A 1 333 ? 101.395 23.183 -136.685 1.00 80.12 333 GLU A O 1
ATOM 2631 N N . SER A 1 334 ? 100.224 21.309 -136.398 1.00 78.94 334 SER A N 1
ATOM 2632 C CA . SER A 1 334 ? 101.274 20.428 -136.917 1.00 78.94 334 SER A CA 1
ATOM 2633 C C . SER A 1 334 ? 101.094 20.094 -138.392 1.00 78.94 334 SER A C 1
ATOM 2635 O O . SER A 1 334 ? 102.048 20.182 -139.152 1.00 78.94 334 SER A O 1
ATOM 2637 N N . GLU A 1 335 ? 99.893 19.706 -138.822 1.00 74.25 335 GLU A N 1
ATOM 2638 C CA . GLU A 1 335 ? 99.645 19.207 -140.178 1.00 74.25 335 GLU A CA 1
ATOM 2639 C C . GLU A 1 335 ? 99.243 20.338 -141.122 1.00 74.25 335 GLU A C 1
ATOM 2641 O O . GLU A 1 335 ? 99.749 20.408 -142.240 1.00 74.25 335 GLU A O 1
ATOM 2646 N N . CYS A 1 336 ? 98.340 21.232 -140.700 1.00 71.06 336 CYS A N 1
ATOM 2647 C CA . CYS A 1 336 ? 97.862 22.311 -141.570 1.00 71.06 336 CYS A CA 1
ATOM 2648 C C . CYS A 1 336 ? 98.893 23.431 -141.717 1.00 71.06 336 CYS A C 1
ATOM 2650 O O . CYS A 1 336 ? 99.087 23.901 -142.836 1.00 71.06 336 CYS A O 1
ATOM 2652 N N . LEU A 1 337 ? 99.567 23.834 -140.632 1.00 73.75 337 LEU A N 1
ATOM 2653 C CA . LEU A 1 337 ? 100.670 24.798 -140.713 1.00 73.75 337 LEU A CA 1
ATOM 2654 C C . LEU A 1 337 ? 101.858 24.237 -141.498 1.00 73.75 337 LEU A C 1
ATOM 2656 O O . LEU A 1 337 ? 102.344 24.938 -142.375 1.00 73.75 337 LEU A O 1
ATOM 2660 N N . ALA A 1 338 ? 102.263 22.977 -141.289 1.00 70.44 338 ALA A N 1
ATOM 2661 C CA . ALA A 1 338 ? 103.332 22.377 -142.097 1.00 70.44 338 ALA A CA 1
ATOM 2662 C C . ALA A 1 338 ? 102.961 22.316 -143.588 1.00 70.44 338 ALA A C 1
ATOM 2664 O O . ALA A 1 338 ? 103.778 22.639 -144.445 1.00 70.44 338 ALA A O 1
ATOM 2665 N N . ARG A 1 339 ? 101.702 21.993 -143.922 1.00 71.56 339 ARG A N 1
ATOM 2666 C CA . ARG A 1 339 ? 101.208 22.093 -145.308 1.00 71.56 339 ARG A CA 1
ATOM 2667 C C . ARG A 1 339 ? 101.229 23.520 -145.843 1.00 71.56 339 ARG A C 1
ATOM 2669 O O . ARG A 1 339 ? 101.441 23.714 -147.038 1.00 71.56 339 ARG A O 1
ATOM 2676 N N . LEU A 1 340 ? 100.957 24.506 -144.989 1.00 71.62 340 LEU A N 1
ATOM 2677 C CA . LEU A 1 340 ? 101.023 25.918 -145.347 1.00 71.62 340 LEU A CA 1
ATOM 2678 C C . LEU A 1 340 ? 102.472 26.325 -145.647 1.00 71.62 340 LEU A C 1
ATOM 2680 O O . LEU A 1 340 ? 102.714 26.962 -146.666 1.00 71.62 340 LEU A O 1
ATOM 2684 N N . GLU A 1 341 ? 103.426 25.891 -144.820 1.00 70.44 341 GLU A N 1
ATOM 2685 C CA . GLU A 1 341 ? 104.862 26.107 -145.022 1.00 70.44 341 GLU A CA 1
ATOM 2686 C C . GLU A 1 341 ? 105.362 25.429 -146.309 1.00 70.44 341 GLU A C 1
ATOM 2688 O O . GLU A 1 341 ? 106.030 26.077 -147.114 1.00 70.44 341 GLU A O 1
ATOM 2693 N N . GLU A 1 342 ? 104.965 24.179 -146.581 1.00 69.25 342 GLU A N 1
ATOM 2694 C CA . GLU A 1 342 ? 105.256 23.489 -147.851 1.00 69.25 342 GLU A CA 1
ATOM 2695 C C . GLU A 1 342 ? 104.691 24.250 -149.063 1.00 69.25 342 GLU A C 1
ATOM 2697 O O . GLU A 1 342 ? 105.358 24.393 -150.094 1.00 69.25 342 GLU A O 1
ATOM 2702 N N . LEU A 1 343 ? 103.461 24.764 -148.954 1.00 67.50 343 LEU A N 1
ATOM 2703 C CA . LEU A 1 343 ? 102.825 25.574 -149.994 1.00 67.50 343 LEU A CA 1
ATOM 2704 C C . LEU A 1 343 ? 103.534 26.918 -150.188 1.00 67.50 343 LEU A C 1
ATOM 2706 O O . LEU A 1 343 ? 103.677 27.366 -151.327 1.00 67.50 343 LEU A O 1
ATOM 2710 N N . GLU A 1 344 ? 104.006 27.559 -149.121 1.00 71.94 344 GLU A N 1
ATOM 2711 C CA . GLU A 1 344 ? 104.800 28.787 -149.200 1.00 71.94 344 GLU A CA 1
ATOM 2712 C C . GLU A 1 344 ? 106.186 28.542 -149.808 1.00 71.94 344 GLU A C 1
ATOM 2714 O O . GLU A 1 344 ? 106.657 29.356 -150.608 1.00 71.94 344 GLU A O 1
ATOM 2719 N N . GLU A 1 345 ? 106.819 27.402 -149.526 1.00 68.75 345 GLU A N 1
ATOM 2720 C CA . GLU A 1 345 ? 108.074 26.990 -150.160 1.00 68.75 345 GLU A CA 1
ATOM 2721 C C . GLU A 1 345 ? 107.889 26.683 -151.653 1.00 68.75 345 GLU A C 1
ATOM 2723 O O . GLU A 1 345 ? 108.686 27.120 -152.493 1.00 68.75 345 GLU A O 1
ATOM 2728 N N . ALA A 1 346 ? 106.801 25.993 -152.011 1.00 68.19 346 ALA A N 1
ATOM 2729 C CA . ALA A 1 346 ? 106.408 25.767 -153.399 1.00 68.19 346 ALA A CA 1
ATOM 2730 C C . ALA A 1 346 ? 106.119 27.094 -154.120 1.00 68.19 346 ALA A C 1
ATOM 2732 O O . ALA A 1 346 ? 106.548 27.287 -155.262 1.00 68.19 346 ALA A O 1
ATOM 2733 N N . LYS A 1 347 ? 105.468 28.045 -153.438 1.00 69.44 347 LYS A N 1
ATOM 2734 C CA . LYS A 1 347 ? 105.206 29.396 -153.945 1.00 69.44 347 LYS A CA 1
ATOM 2735 C C . LYS A 1 347 ? 106.499 30.196 -154.122 1.00 69.44 347 LYS A C 1
ATOM 2737 O O . LYS A 1 347 ? 106.652 30.830 -155.162 1.00 69.44 347 LYS A O 1
ATOM 2742 N N . ARG A 1 348 ? 107.466 30.120 -153.195 1.00 70.75 348 ARG A N 1
ATOM 2743 C CA . ARG A 1 348 ? 108.811 30.717 -153.357 1.00 70.75 348 ARG A CA 1
ATOM 2744 C C . ARG A 1 348 ? 109.556 30.129 -154.556 1.00 70.75 348 ARG A C 1
ATOM 2746 O O . ARG A 1 348 ? 110.110 30.892 -155.341 1.00 70.75 348 ARG A O 1
ATOM 2753 N N . LYS A 1 349 ? 109.525 28.804 -154.748 1.00 64.75 349 LYS A N 1
ATOM 2754 C CA . LYS A 1 349 ? 110.138 28.134 -155.915 1.00 64.75 349 LYS A CA 1
ATOM 2755 C C . LYS A 1 349 ? 109.482 28.546 -157.239 1.00 64.75 349 LYS A C 1
ATOM 2757 O O . LYS A 1 349 ? 110.179 28.694 -158.239 1.00 64.75 349 LYS A O 1
ATOM 2762 N N . LEU A 1 350 ? 108.164 28.757 -157.253 1.00 60.62 350 LEU A N 1
ATOM 2763 C CA . LEU A 1 350 ? 107.431 29.289 -158.410 1.00 60.62 350 LEU A CA 1
ATOM 2764 C C . LEU A 1 350 ? 107.741 30.768 -158.673 1.00 60.62 350 LEU A C 1
ATOM 2766 O O . LEU A 1 350 ? 107.877 31.154 -159.827 1.00 60.62 350 LEU A O 1
ATOM 2770 N N . HIS A 1 351 ? 107.897 31.579 -157.624 1.00 61.97 351 HIS A N 1
ATOM 2771 C CA . HIS A 1 351 ? 108.234 32.998 -157.751 1.00 61.97 351 HIS A CA 1
ATOM 2772 C C . HIS A 1 351 ? 109.680 33.211 -158.226 1.00 61.97 351 HIS A C 1
ATOM 2774 O O . HIS A 1 351 ? 109.920 34.079 -159.057 1.00 61.97 351 HIS A O 1
ATOM 2780 N N . ALA A 1 352 ? 110.620 32.362 -157.794 1.00 59.81 352 ALA A N 1
ATOM 2781 C CA . ALA A 1 352 ? 111.993 32.355 -158.305 1.00 59.81 352 ALA A CA 1
ATOM 2782 C C . ALA A 1 352 ? 112.051 31.999 -159.805 1.00 59.81 352 ALA A C 1
ATOM 2784 O O . ALA A 1 352 ? 112.754 32.656 -160.563 1.00 59.81 352 ALA A O 1
ATOM 2785 N N . LYS A 1 353 ? 111.232 31.040 -160.265 1.00 58.78 353 LYS A N 1
ATOM 2786 C CA . LYS A 1 353 ? 111.094 30.697 -161.696 1.00 58.78 353 LYS A CA 1
ATOM 2787 C C . LYS A 1 353 ? 110.434 31.791 -162.549 1.00 58.78 353 LYS A C 1
ATOM 2789 O O . LYS A 1 353 ? 110.506 31.717 -163.769 1.00 58.78 353 LYS A O 1
ATOM 2794 N N . LEU A 1 354 ? 109.789 32.776 -161.924 1.00 54.19 354 LEU A N 1
ATOM 2795 C CA . LEU A 1 354 ? 109.123 33.906 -162.580 1.00 54.19 354 LEU A CA 1
ATOM 2796 C C . LEU A 1 354 ? 110.003 35.169 -162.640 1.00 54.19 354 LEU A C 1
ATOM 2798 O O . LEU A 1 354 ? 109.604 36.130 -163.281 1.00 54.19 354 LEU A O 1
ATOM 2802 N N . GLN A 1 355 ? 111.175 35.181 -161.989 1.00 54.91 355 GLN A N 1
ATOM 2803 C CA . GLN A 1 355 ? 112.164 36.267 -162.101 1.00 54.91 355 GLN A CA 1
ATOM 2804 C C . GLN A 1 355 ? 113.296 35.967 -163.103 1.00 54.91 355 GLN A C 1
ATOM 2806 O O . GLN A 1 355 ? 114.099 36.852 -163.383 1.00 54.91 355 GLN A O 1
ATOM 2811 N N . GLU A 1 356 ? 113.355 34.752 -163.660 1.00 49.22 356 GLU A N 1
ATOM 2812 C CA . GLU A 1 356 ? 114.317 34.350 -164.706 1.00 49.22 356 GLU A CA 1
ATOM 2813 C C . GLU A 1 356 ? 113.698 34.297 -166.123 1.00 49.22 356 GLU A C 1
ATOM 2815 O O . GLU A 1 356 ? 114.321 33.791 -167.057 1.00 49.22 356 GLU A O 1
ATOM 2820 N N . ALA A 1 357 ? 112.492 34.850 -166.296 1.00 45.03 357 ALA A N 1
ATOM 2821 C CA . ALA A 1 357 ? 111.799 35.071 -167.570 1.00 45.03 357 ALA A CA 1
ATOM 2822 C C . ALA A 1 357 ? 111.307 36.520 -167.634 1.00 45.03 357 ALA A C 1
ATOM 2824 O O . ALA A 1 357 ? 111.318 37.090 -168.749 1.00 45.03 357 ALA A O 1
#